Protein AF-0000000070581339 (afdb_homodimer)

Foldseek 3Di:
DDPPPPPPPCPPVVVVVLLVQVLVLCVVLVVVLVVLLVVLVVVVVVVVVDDDDDDPDPAPPLQPPLCPQACVNPPQVCCLPPNQPVNCVQQVHGSVSLVVVCVVCQVVLADDDDPDDDDHSSLLSVLLSSCSNVVDDLVVSCSRSSHDSVVSSVSNNSVSVSCCVRSCVVNVD/DDPPPPPPPCPPVVVVVLLVQVLVLCVVLVVVLVVLLVVLVVVVVVVVVDDDDDDPDPAPPLLPPLCPQACVNPPQVCCLPPNQPVNCVQQVHGSVSLVVVCVVCQVVQADDDDPDDDDHSSLLSVLLSSCSNVVDDLVVSCSRSSHDSVVSSVSNNSVSVSCCVRSCVVNVD

Structure (mmCIF, N/CA/C/O backbone):
data_AF-0000000070581339-model_v1
#
loop_
_entity.id
_entity.type
_entity.pdbx_description
1 polymer 'Transposase Helix-turn-helix domain-containing protein'
#
loop_
_atom_site.group_PDB
_atom_site.id
_atom_site.type_symbol
_atom_site.label_atom_id
_atom_site.label_alt_id
_atom_site.label_comp_id
_atom_site.label_asym_id
_atom_site.label_entity_id
_atom_site.label_seq_id
_atom_site.pdbx_PDB_ins_code
_atom_site.Cartn_x
_atom_site.Cartn_y
_atom_site.Cartn_z
_atom_site.occupancy
_atom_site.B_iso_or_equiv
_atom_site.auth_seq_id
_atom_site.auth_comp_id
_atom_site.auth_asym_id
_atom_site.auth_atom_id
_atom_site.pdbx_PDB_model_num
ATOM 1 N N . MET A 1 1 ? -28.234 -54.312 4.809 1 26.03 1 MET A N 1
ATOM 2 C CA . MET A 1 1 ? -26.984 -53.562 4.742 1 26.03 1 MET A CA 1
ATOM 3 C C . MET A 1 1 ? -26.984 -52.625 3.539 1 26.03 1 MET A C 1
ATOM 5 O O . MET A 1 1 ? -26.656 -53.031 2.428 1 26.03 1 MET A O 1
ATOM 9 N N . ASP A 1 2 ? -27.922 -51.656 3.33 1 27.53 2 ASP A N 1
ATOM 10 C CA . ASP A 1 2 ? -28.328 -50.875 2.174 1 27.53 2 ASP A CA 1
ATOM 11 C C . ASP A 1 2 ? -27.312 -49.781 1.869 1 27.53 2 ASP A C 1
ATOM 13 O O . ASP A 1 2 ? -26.938 -49 2.752 1 27.53 2 ASP A O 1
ATOM 17 N N . ALA A 1 3 ? -26.344 -49.906 0.852 1 24.16 3 ALA A N 1
ATOM 18 C CA . ALA A 1 3 ? -25.328 -49.031 0.282 1 24.16 3 ALA A CA 1
ATOM 19 C C . ALA A 1 3 ? -25.922 -47.719 -0.176 1 24.16 3 ALA A C 1
ATOM 21 O O . ALA A 1 3 ? -26.656 -47.656 -1.16 1 24.16 3 ALA A O 1
ATOM 22 N N . ARG A 1 4 ? -26.359 -46.844 0.7 1 32.69 4 ARG A N 1
ATOM 23 C CA . ARG A 1 4 ? -26.719 -45.5 0.271 1 32.69 4 ARG A CA 1
ATOM 24 C C . ARG A 1 4 ? -25.688 -44.938 -0.692 1 32.69 4 ARG A C 1
ATOM 26 O O . ARG A 1 4 ? -24.5 -44.906 -0.387 1 32.69 4 ARG A O 1
ATOM 33 N N . ALA A 1 5 ? -25.922 -44.844 -2.102 1 30.22 5 ALA A N 1
ATOM 34 C CA . ALA A 1 5 ? -25.203 -44.25 -3.234 1 30.22 5 ALA A CA 1
ATOM 35 C C . ALA A 1 5 ? -24.719 -42.844 -2.902 1 30.22 5 ALA A C 1
ATOM 37 O O . ALA A 1 5 ? -25.5 -42 -2.496 1 30.22 5 ALA A O 1
ATOM 38 N N . ILE A 1 6 ? -23.484 -42.656 -2.51 1 35.31 6 ILE A N 1
ATOM 39 C CA . ILE A 1 6 ? -22.734 -41.438 -2.379 1 35.31 6 ILE A CA 1
ATOM 40 C C . ILE A 1 6 ? -22.828 -40.625 -3.676 1 35.31 6 ILE A C 1
ATOM 42 O O . ILE A 1 6 ? -22.422 -41.094 -4.738 1 35.31 6 ILE A O 1
ATOM 46 N N . GLY A 1 7 ? -23.906 -39.938 -3.916 1 33.5 7 GLY A N 1
ATOM 47 C CA . GLY A 1 7 ? -24.109 -39.031 -5.031 1 33.5 7 GLY A CA 1
ATOM 48 C C . GLY A 1 7 ? -22.875 -38.219 -5.379 1 33.5 7 GLY A C 1
ATOM 49 O O . GLY A 1 7 ? -22.203 -37.688 -4.492 1 33.5 7 GLY A O 1
ATOM 50 N N . GLY A 1 8 ? -22.109 -38.531 -6.469 1 35.38 8 GLY A N 1
ATOM 51 C CA . GLY A 1 8 ? -21.078 -37.812 -7.207 1 35.38 8 GLY A CA 1
ATOM 52 C C . GLY A 1 8 ? -21.391 -36.344 -7.441 1 35.38 8 GLY A C 1
ATOM 53 O O . GLY A 1 8 ? -22.234 -36.031 -8.273 1 35.38 8 GLY A O 1
ATOM 54 N N . ALA A 1 9 ? -21.438 -35.531 -6.469 1 37.31 9 ALA A N 1
ATOM 55 C CA . ALA A 1 9 ? -21.625 -34.094 -6.609 1 37.31 9 ALA A CA 1
ATOM 56 C C . ALA A 1 9 ? -20.797 -33.531 -7.77 1 37.31 9 ALA A C 1
ATOM 58 O O . ALA A 1 9 ? -19.656 -33.938 -7.977 1 37.31 9 ALA A O 1
ATOM 59 N N . ASP A 1 10 ? -21.375 -32.844 -8.828 1 39.62 10 ASP A N 1
ATOM 60 C CA . ASP A 1 10 ? -21.016 -32.125 -10.055 1 39.62 10 ASP A CA 1
ATOM 61 C C . ASP A 1 10 ? -19.875 -31.156 -9.797 1 39.62 10 ASP A C 1
ATOM 63 O O . ASP A 1 10 ? -20.109 -29.984 -9.508 1 39.62 10 ASP A O 1
ATOM 67 N N . GLY A 1 11 ? -18.719 -31.422 -9.359 1 44.38 11 GLY A N 1
ATOM 68 C CA . GLY A 1 11 ? -17.438 -30.766 -9.266 1 44.38 11 GLY A CA 1
ATOM 69 C C . GLY A 1 11 ? -17.016 -30.078 -10.555 1 44.38 11 GLY A C 1
ATOM 70 O O . GLY A 1 11 ? -16.016 -29.359 -10.586 1 44.38 11 GLY A O 1
ATOM 71 N N . GLY A 1 12 ? -17.469 -30.422 -11.688 1 45.53 12 GLY A N 1
ATOM 72 C CA . GLY A 1 12 ? -17.094 -29.875 -12.984 1 45.53 12 GLY A CA 1
ATOM 73 C C . GLY A 1 12 ? -17.578 -28.453 -13.203 1 45.53 12 GLY A C 1
ATOM 74 O O . GLY A 1 12 ? -16.875 -27.641 -13.805 1 45.53 12 GLY A O 1
ATOM 75 N N . ALA A 1 13 ? -18.812 -28.172 -12.977 1 49.47 13 ALA A N 1
ATOM 76 C CA . ALA A 1 13 ? -19.406 -26.859 -13.219 1 49.47 13 ALA A CA 1
ATOM 77 C C . ALA A 1 13 ? -18.734 -25.781 -12.375 1 49.47 13 ALA A C 1
ATOM 79 O O . ALA A 1 13 ? -18.531 -24.656 -12.836 1 49.47 13 ALA A O 1
ATOM 80 N N . ASP A 1 14 ? -18.297 -26.094 -11.227 1 49.97 14 ASP A N 1
ATOM 81 C CA . ASP A 1 14 ? -17.672 -25.125 -10.328 1 49.97 14 ASP A CA 1
ATOM 82 C C . ASP A 1 14 ? -16.281 -24.734 -10.82 1 49.97 14 ASP A C 1
ATOM 84 O O . ASP A 1 14 ? -15.883 -23.562 -10.703 1 49.97 14 ASP A O 1
ATOM 88 N N . VAL A 1 15 ? -15.633 -25.75 -11.477 1 52 15 VAL A N 1
ATOM 89 C CA . VAL A 1 15 ? -14.32 -25.484 -12.031 1 52 15 VAL A CA 1
ATOM 90 C C . VAL A 1 15 ? -14.453 -24.578 -13.266 1 52 15 VAL A C 1
ATOM 92 O O . VAL A 1 15 ? -13.703 -23.625 -13.43 1 52 15 VAL A O 1
ATOM 95 N N . GLU A 1 16 ? -15.391 -24.906 -14.109 1 54.72 16 GLU A N 1
ATOM 96 C CA . GLU A 1 16 ? -15.617 -24.094 -15.305 1 54.72 16 GLU A CA 1
ATOM 97 C C . GLU A 1 16 ? -15.969 -22.656 -14.938 1 54.72 16 GLU A C 1
ATOM 99 O O . GLU A 1 16 ? -15.477 -21.703 -15.562 1 54.72 16 GLU A O 1
ATOM 104 N N . SER A 1 17 ? -16.75 -22.469 -14 1 57.5 17 SER A N 1
ATOM 105 C CA . SER A 1 17 ? -17.141 -21.141 -13.555 1 57.5 17 SER A CA 1
ATOM 106 C C . SER A 1 17 ? -15.953 -20.406 -12.93 1 57.5 17 SER A C 1
ATOM 108 O O . SER A 1 17 ? -15.789 -19.203 -13.133 1 57.5 17 SER A O 1
ATOM 110 N N . SER A 1 18 ? -15.18 -21.297 -12.336 1 57.53 18 SER A N 1
ATOM 111 C CA . SER A 1 18 ? -13.992 -20.734 -11.695 1 57.53 18 SER A CA 1
ATOM 112 C C . SER A 1 18 ? -12.969 -20.281 -12.734 1 57.53 18 SER A C 1
ATOM 114 O O . SER A 1 18 ? -12.375 -19.219 -12.602 1 57.53 18 SER A O 1
ATOM 116 N N . GLU A 1 19 ? -12.875 -21.188 -13.758 1 58.84 19 GLU A N 1
ATOM 117 C CA . GLU A 1 19 ? -11.953 -20.875 -14.844 1 58.84 19 GLU A CA 1
ATOM 118 C C . GLU A 1 19 ? -12.375 -19.594 -15.562 1 58.84 19 GLU A C 1
ATOM 120 O O . GLU A 1 19 ? -11.531 -18.766 -15.914 1 58.84 19 GLU A O 1
ATOM 125 N N . MET A 1 20 ? -13.68 -19.438 -15.625 1 60.16 20 MET A N 1
ATOM 126 C CA . MET A 1 20 ? -14.203 -18.266 -16.328 1 60.16 20 MET A CA 1
ATOM 127 C C . MET A 1 20 ? -13.906 -17 -15.555 1 60.16 20 MET A C 1
ATOM 129 O O . MET A 1 20 ? -13.547 -15.977 -16.156 1 60.16 20 MET A O 1
ATOM 133 N N . ASP A 1 21 ? -13.898 -17.094 -14.359 1 70.56 21 ASP A N 1
ATOM 134 C CA . ASP A 1 21 ? -13.711 -15.891 -13.562 1 70.56 21 ASP A CA 1
ATOM 135 C C . ASP A 1 21 ? -12.25 -15.438 -13.586 1 70.56 21 ASP A C 1
ATOM 137 O O . ASP A 1 21 ? -11.969 -14.242 -13.711 1 70.56 21 ASP A O 1
ATOM 141 N N . VAL A 1 22 ? -11.406 -16.484 -13.68 1 76.19 22 VAL A N 1
ATOM 142 C CA . VAL A 1 22 ? -9.984 -16.156 -13.719 1 76.19 22 VAL A CA 1
ATOM 143 C C . VAL A 1 22 ? -9.625 -15.56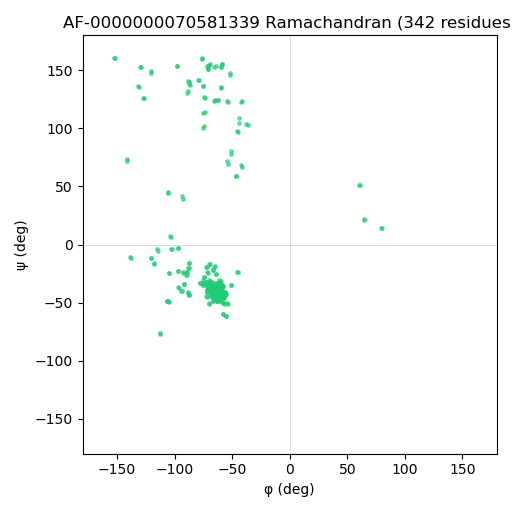2 -15.07 1 76.19 22 VAL A C 1
ATOM 145 O O . VAL A 1 22 ? -8.828 -14.617 -15.148 1 76.19 22 VAL A O 1
ATOM 148 N N . CYS A 1 23 ? -10.25 -16.016 -16 1 79.25 23 CYS A N 1
ATOM 149 C CA . CYS A 1 23 ? -9.969 -15.523 -17.359 1 79.25 23 CYS A CA 1
ATOM 150 C C . CYS A 1 23 ? -10.453 -14.094 -17.531 1 79.25 23 CYS A C 1
ATOM 152 O O . CYS A 1 23 ? -9.812 -13.297 -18.219 1 79.25 23 CYS A O 1
ATOM 154 N N . GLU A 1 24 ? -11.547 -13.773 -16.891 1 77.12 24 GLU A N 1
ATOM 155 C CA . GLU A 1 24 ? -12.039 -12.406 -16.969 1 77.12 24 GLU A CA 1
ATOM 156 C C . GLU A 1 24 ? -11.07 -11.43 -16.312 1 77.12 24 GLU A C 1
ATOM 158 O O . GLU A 1 24 ? -10.773 -10.367 -16.859 1 77.12 24 GLU A O 1
ATOM 163 N N . THR A 1 25 ? -10.617 -11.836 -15.234 1 75.31 25 THR A N 1
ATOM 164 C CA . THR A 1 25 ? -9.648 -11 -14.531 1 75.31 25 THR A CA 1
ATOM 165 C C . THR A 1 25 ? -8.352 -10.883 -15.32 1 75.31 25 THR A C 1
ATOM 167 O O . THR A 1 25 ? -7.777 -9.797 -15.438 1 75.31 25 THR A O 1
ATOM 170 N N . PHE A 1 26 ? -8.039 -12.008 -15.875 1 77.06 26 PHE A N 1
ATOM 171 C CA . PHE A 1 26 ? -6.809 -12.062 -16.656 1 77.06 26 PHE A CA 1
ATOM 172 C C . PHE A 1 26 ? -6.918 -11.18 -17.891 1 77.06 26 PHE A C 1
ATOM 174 O O . PHE A 1 26 ? -5.996 -10.422 -18.219 1 77.06 26 PHE A O 1
ATOM 181 N N . GLU A 1 27 ? -7.965 -11.234 -18.516 1 76.12 27 GLU A N 1
ATOM 182 C CA . GLU A 1 27 ? -8.164 -10.461 -19.734 1 76.12 27 GLU A CA 1
ATOM 183 C C . GLU A 1 27 ? -8.195 -8.961 -19.438 1 76.12 27 GLU A C 1
ATOM 185 O O . GLU A 1 27 ? -7.703 -8.156 -20.234 1 76.12 27 GLU A O 1
ATOM 190 N N . SER A 1 28 ? -8.711 -8.617 -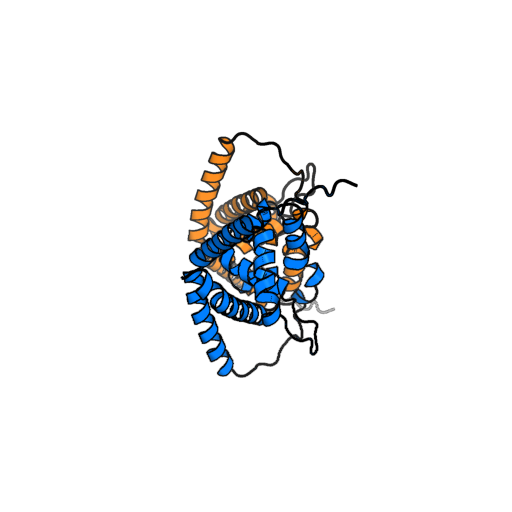18.328 1 77.69 28 SER A N 1
ATOM 191 C CA . SER A 1 28 ? -8.773 -7.207 -17.969 1 77.69 28 SER A CA 1
ATOM 192 C C . SER A 1 28 ? -7.391 -6.668 -17.609 1 77.69 28 SER A C 1
ATOM 194 O O . SER A 1 28 ? -7.125 -5.473 -17.766 1 77.69 28 SER A O 1
ATOM 196 N N . SER A 1 29 ? -6.531 -7.57 -17.297 1 78.62 29 SER A N 1
ATOM 197 C CA . SER A 1 29 ? -5.195 -7.168 -16.875 1 78.62 29 SER A CA 1
ATOM 198 C C . SER A 1 29 ? -4.172 -7.367 -17.984 1 78.62 29 SER A C 1
ATOM 200 O O . SER A 1 29 ? -2.98 -7.125 -17.797 1 78.62 29 SER A O 1
ATOM 202 N N . TYR A 1 30 ? -4.707 -7.73 -19.141 1 76.5 30 TYR A N 1
ATOM 203 C CA . TYR A 1 30 ? -3.84 -8.148 -20.234 1 76.5 30 TYR A CA 1
ATOM 204 C C . TYR A 1 30 ? -2.93 -7.004 -20.688 1 76.5 30 TYR A C 1
ATOM 206 O O . TYR A 1 30 ? -1.733 -7.203 -20.906 1 76.5 30 TYR A O 1
ATOM 214 N N . THR A 1 31 ? -3.508 -5.891 -20.828 1 76.81 31 THR A N 1
ATOM 215 C CA . THR A 1 31 ? -2.727 -4.738 -21.266 1 76.81 31 THR A CA 1
ATOM 216 C C . THR A 1 31 ? -1.629 -4.418 -20.266 1 76.81 31 THR A C 1
ATOM 218 O O . THR A 1 31 ? -0.492 -4.133 -20.641 1 76.81 31 THR A O 1
ATOM 221 N N . HIS A 1 32 ? -1.974 -4.461 -19.094 1 80.31 32 HIS A N 1
ATOM 222 C CA . HIS A 1 32 ? -1 -4.207 -18.047 1 80.31 32 HIS A CA 1
ATOM 223 C C . HIS A 1 32 ? 0.108 -5.258 -18.047 1 80.31 32 HIS A C 1
ATOM 225 O O . HIS A 1 32 ? 1.281 -4.926 -17.859 1 80.31 32 HIS A O 1
ATOM 231 N N . LEU A 1 33 ? -0.263 -6.453 -18.375 1 80.25 33 LEU A N 1
ATOM 232 C CA . LEU A 1 33 ? 0.701 -7.547 -18.406 1 80.25 33 LEU A CA 1
ATOM 233 C C . LEU A 1 33 ? 1.702 -7.355 -19.547 1 80.25 33 LEU A C 1
ATOM 235 O O . LEU A 1 33 ? 2.896 -7.613 -19.375 1 80.25 33 LEU A O 1
ATOM 239 N N . LEU A 1 34 ? 1.207 -6.855 -20.625 1 79.44 34 LEU A N 1
ATOM 240 C CA . LEU A 1 34 ? 2.086 -6.637 -21.766 1 79.44 34 LEU A CA 1
ATOM 241 C C . LEU A 1 34 ? 3.072 -5.512 -21.484 1 79.44 34 LEU A C 1
ATOM 243 O O . LEU A 1 34 ? 4.258 -5.625 -21.812 1 79.44 34 LEU A O 1
ATOM 247 N N . LEU A 1 35 ? 2.549 -4.48 -20.922 1 82.75 35 LEU A N 1
ATOM 248 C CA . LEU A 1 35 ? 3.404 -3.352 -20.578 1 82.75 35 LEU A CA 1
ATOM 249 C C . LEU A 1 35 ? 4.449 -3.758 -19.547 1 82.75 35 LEU A C 1
ATOM 251 O O . LEU A 1 35 ? 5.602 -3.332 -19.625 1 82.75 35 LEU A O 1
ATOM 255 N N . LEU A 1 36 ? 4.023 -4.574 -18.734 1 84.62 36 LEU A N 1
ATOM 256 C CA . LEU A 1 36 ? 4.922 -5.035 -17.688 1 84.62 36 LEU A CA 1
ATOM 257 C C . LEU A 1 36 ? 6.012 -5.934 -18.266 1 84.62 36 LEU A C 1
ATOM 259 O O . LEU A 1 36 ? 7.168 -5.867 -17.828 1 84.62 36 LEU A O 1
ATOM 263 N N . GLU A 1 37 ? 5.629 -6.691 -19.156 1 81.19 37 GLU A N 1
ATOM 264 C CA . GLU A 1 37 ? 6.613 -7.559 -19.797 1 81.19 37 GLU A CA 1
ATOM 265 C C . GLU A 1 37 ? 7.719 -6.746 -20.453 1 81.19 37 GLU A C 1
ATOM 267 O O . GLU A 1 37 ? 8.898 -7.07 -20.328 1 81.19 37 GLU A O 1
ATOM 272 N N . GLU A 1 38 ? 7.254 -5.766 -21.078 1 82.25 38 GLU A N 1
ATOM 273 C CA . GLU A 1 38 ? 8.227 -4.887 -21.734 1 82.25 38 GLU A CA 1
ATOM 274 C C . GLU A 1 38 ? 9.109 -4.199 -20.703 1 82.25 38 GLU A C 1
ATOM 276 O O . GLU A 1 38 ? 10.328 -4.102 -20.891 1 82.25 38 GLU A O 1
ATOM 281 N N . TYR A 1 39 ? 8.453 -3.791 -19.766 1 85.06 39 TYR A N 1
ATOM 282 C CA . TYR A 1 39 ? 9.18 -3.146 -18.672 1 85.06 39 TYR A CA 1
ATOM 283 C C . TYR A 1 39 ? 10.195 -4.098 -18.062 1 85.06 39 TYR A C 1
ATOM 285 O O . TYR A 1 39 ? 11.344 -3.719 -17.812 1 85.06 39 TYR A O 1
ATOM 293 N N . CYS A 1 40 ? 9.859 -5.293 -17.812 1 87.38 40 CYS A N 1
ATOM 294 C CA . CYS A 1 40 ? 10.734 -6.293 -17.203 1 87.38 40 CYS A CA 1
ATOM 295 C C . CYS A 1 40 ? 11.938 -6.578 -18.109 1 87.38 40 CYS A C 1
ATOM 297 O O . CYS A 1 40 ? 13.055 -6.734 -17.609 1 87.38 40 CYS A O 1
ATOM 299 N N . LEU A 1 41 ? 11.68 -6.621 -19.359 1 85.44 41 LEU A N 1
ATOM 300 C CA . LEU A 1 41 ? 12.75 -6.867 -20.312 1 85.44 41 LEU A CA 1
ATOM 301 C C . LEU A 1 41 ? 13.75 -5.715 -20.328 1 85.44 41 LEU A C 1
ATOM 303 O O . LEU A 1 41 ? 14.961 -5.938 -20.359 1 85.44 41 LEU A O 1
ATOM 307 N N . LEU A 1 42 ? 13.219 -4.57 -20.281 1 86.25 42 LEU A N 1
ATOM 308 C CA . LEU A 1 42 ? 14.062 -3.383 -20.281 1 86.25 42 LEU A CA 1
ATOM 309 C C . LEU A 1 42 ? 14.891 -3.301 -19.016 1 86.25 42 LEU A C 1
ATOM 311 O O . LEU A 1 42 ? 16.062 -2.928 -19.047 1 86.25 42 LEU A O 1
ATOM 315 N N . ARG A 1 43 ? 14.312 -3.609 -17.969 1 83.69 43 ARG A N 1
ATOM 316 C CA . ARG A 1 43 ? 15.008 -3.582 -16.688 1 83.69 43 ARG A CA 1
ATOM 317 C C . ARG A 1 43 ? 16.125 -4.617 -16.641 1 83.69 43 ARG A C 1
ATOM 319 O O . ARG A 1 43 ? 17.203 -4.344 -16.141 1 83.69 43 ARG A O 1
ATOM 326 N N . LYS A 1 44 ? 15.852 -5.754 -17.094 1 81.38 44 LYS A N 1
ATOM 327 C CA . LYS A 1 44 ? 16.875 -6.797 -17.172 1 81.38 44 LYS A CA 1
ATOM 328 C C . LYS A 1 44 ? 18.047 -6.352 -18.016 1 81.38 44 LYS A C 1
ATOM 330 O O . LYS A 1 44 ? 19.203 -6.539 -17.641 1 81.38 44 LYS A O 1
ATOM 335 N N . LYS A 1 45 ? 17.75 -5.82 -19.078 1 84.69 45 LYS A N 1
ATOM 336 C CA . LYS A 1 45 ? 18.797 -5.309 -19.969 1 84.69 45 LYS A CA 1
ATOM 337 C C . LYS A 1 45 ? 19.609 -4.227 -19.281 1 84.69 45 LYS A C 1
ATOM 339 O O . LYS A 1 45 ? 20.844 -4.234 -19.344 1 84.69 45 LYS A O 1
ATOM 344 N N . LYS A 1 46 ? 18.922 -3.363 -18.609 1 83.81 46 LYS A N 1
ATOM 345 C CA . LYS A 1 46 ? 19.594 -2.283 -17.906 1 83.81 46 LYS A CA 1
ATOM 346 C C . LYS A 1 46 ? 20.469 -2.826 -16.766 1 83.81 46 LYS A C 1
ATOM 348 O O . LYS A 1 46 ? 21.594 -2.359 -16.562 1 83.81 46 LYS A O 1
ATOM 353 N N . ALA A 1 47 ? 19.969 -3.74 -16.109 1 80.81 47 ALA A N 1
ATOM 354 C CA . ALA A 1 47 ? 20.703 -4.352 -15.008 1 80.81 47 ALA A CA 1
ATOM 355 C C . ALA A 1 47 ? 21.984 -5.02 -15.508 1 80.81 47 ALA A C 1
ATOM 357 O O . ALA A 1 47 ? 23 -5.023 -14.812 1 80.81 47 ALA A O 1
ATOM 358 N N . LEU A 1 48 ? 21.953 -5.535 -16.656 1 80.06 48 LEU A N 1
ATOM 359 C CA . LEU A 1 48 ? 23.109 -6.203 -17.25 1 80.06 48 LEU A CA 1
ATOM 360 C C . LEU A 1 48 ? 24.172 -5.188 -17.641 1 80.06 48 LEU A C 1
ATOM 362 O O . LEU A 1 48 ? 25.375 -5.508 -17.641 1 80.06 48 LEU A O 1
ATOM 366 N N . LEU A 1 49 ? 23.75 -4.012 -17.844 1 84.94 49 LEU A N 1
ATOM 367 C CA . LEU A 1 49 ? 24.656 -2.973 -18.312 1 84.94 49 LEU A CA 1
ATOM 368 C C . LEU A 1 49 ? 25.25 -2.201 -17.125 1 84.94 49 LEU A C 1
ATOM 370 O O . LEU A 1 49 ? 26.312 -1.606 -17.25 1 84.94 49 LEU A O 1
ATOM 374 N N . GLU A 1 50 ? 24.547 -2.234 -16.094 1 80.94 50 GLU A N 1
ATOM 375 C CA . GLU A 1 50 ? 24.969 -1.47 -14.922 1 80.94 50 GLU A CA 1
ATOM 376 C C . GLU A 1 50 ? 25.938 -2.281 -14.055 1 80.94 50 GLU A C 1
ATOM 378 O O . GLU A 1 50 ? 25.766 -3.494 -13.906 1 80.94 50 GLU A O 1
ATOM 383 N N . LEU A 1 51 ? 27.031 -1.602 -13.562 1 78 51 LEU A N 1
ATOM 384 C CA . LEU A 1 51 ? 27.969 -2.23 -12.633 1 78 51 LEU A CA 1
ATOM 385 C C . LEU A 1 51 ? 27.359 -2.316 -11.234 1 78 51 LEU A C 1
ATOM 387 O O . LEU A 1 51 ? 26.688 -1.384 -10.789 1 78 51 LEU A O 1
ATOM 391 N N . PRO A 1 52 ? 27.594 -3.498 -10.688 1 71.5 52 PRO A N 1
ATOM 392 C CA . PRO A 1 52 ? 27.016 -3.643 -9.344 1 71.5 52 PRO A CA 1
ATOM 393 C C . PRO A 1 52 ? 27.656 -2.709 -8.32 1 71.5 52 PRO A C 1
ATOM 395 O O . PRO A 1 52 ? 28.859 -2.502 -8.344 1 71.5 52 PRO A O 1
ATOM 398 N N . MET A 1 53 ? 26.906 -1.889 -7.656 1 75.19 53 MET A N 1
ATOM 399 C CA . MET A 1 53 ? 27.375 -1.069 -6.547 1 75.19 53 MET A CA 1
ATOM 400 C C . MET A 1 53 ? 27.266 -1.822 -5.227 1 75.19 53 MET A C 1
ATOM 402 O O . MET A 1 53 ? 26.359 -2.643 -5.051 1 75.19 53 MET A O 1
ATOM 406 N N . PRO A 1 54 ? 28.297 -1.645 -4.371 1 79.06 54 PRO A N 1
ATOM 407 C CA . PRO A 1 54 ? 28.188 -2.301 -3.066 1 79.06 54 PRO A CA 1
ATOM 408 C C . PRO A 1 54 ? 26.875 -1.99 -2.359 1 79.06 54 PRO A C 1
ATOM 410 O O . PRO A 1 54 ? 26.359 -0.871 -2.457 1 79.06 54 PRO A O 1
ATOM 413 N N . ARG A 1 55 ? 26.5 -2.996 -1.656 1 75.56 55 ARG A N 1
ATOM 414 C CA . ARG A 1 55 ? 25.219 -2.834 -0.966 1 75.56 55 ARG A CA 1
ATOM 415 C C . ARG A 1 55 ? 25.422 -2.221 0.416 1 75.56 55 ARG A C 1
ATOM 417 O O . ARG A 1 55 ? 26.359 -2.578 1.13 1 75.56 55 ARG A O 1
ATOM 424 N N . ARG A 1 56 ? 24.656 -1.201 0.689 1 75.25 56 ARG A N 1
ATOM 425 C CA . ARG A 1 56 ? 24.688 -0.531 1.985 1 75.25 56 ARG A CA 1
ATOM 426 C C . ARG A 1 56 ? 24.188 -1.449 3.092 1 75.25 56 ARG A C 1
ATOM 428 O O . ARG A 1 56 ? 24.703 -1.428 4.211 1 75.25 56 ARG A O 1
ATOM 435 N N . TRP A 1 57 ? 23.203 -2.291 2.766 1 77.5 57 TRP A N 1
ATOM 436 C CA . TRP A 1 57 ? 22.562 -3.197 3.717 1 77.5 57 TRP A CA 1
ATOM 437 C C . TRP A 1 57 ? 22.484 -4.609 3.148 1 77.5 57 TRP A C 1
ATOM 439 O O . TRP A 1 57 ? 22.359 -4.793 1.935 1 77.5 57 TRP A O 1
ATOM 449 N N . TRP A 1 58 ? 22.812 -5.508 4.016 1 74.06 58 TRP A N 1
ATOM 450 C CA . TRP A 1 58 ? 22.406 -6.852 3.615 1 74.06 58 TRP A CA 1
ATOM 451 C C . TRP A 1 58 ? 20.906 -6.93 3.395 1 74.06 58 TRP A C 1
ATOM 453 O O . TRP A 1 58 ? 20.453 -7.195 2.281 1 74.06 58 TRP A O 1
ATOM 463 N N . VAL A 1 59 ? 20.156 -6.637 4.434 1 77.62 59 VAL A N 1
ATOM 464 C CA . VAL A 1 59 ? 18.703 -6.441 4.367 1 77.62 59 VAL A CA 1
ATOM 465 C C . VAL A 1 59 ? 18.344 -5.102 4.996 1 77.62 59 VAL A C 1
ATOM 467 O O . VAL A 1 59 ? 18.766 -4.797 6.117 1 77.62 59 VAL A O 1
ATOM 470 N N . ARG A 1 60 ? 17.656 -4.297 4.301 1 84.31 60 ARG A N 1
ATOM 471 C CA . ARG A 1 60 ? 17.219 -3.016 4.855 1 84.31 60 ARG A CA 1
ATOM 472 C C . ARG A 1 60 ? 16.359 -3.219 6.094 1 84.31 60 ARG A C 1
ATOM 474 O O . ARG A 1 60 ? 15.508 -4.113 6.129 1 84.31 60 ARG A O 1
ATOM 481 N N . PRO A 1 61 ? 16.672 -2.43 7.102 1 81.19 61 PRO A N 1
ATOM 482 C CA . PRO A 1 61 ? 15.969 -2.609 8.375 1 81.19 61 PRO A CA 1
ATOM 483 C C . PRO A 1 61 ? 14.445 -2.633 8.203 1 81.19 61 PRO A C 1
ATOM 485 O O . PRO A 1 61 ? 13.758 -3.365 8.922 1 81.19 61 PRO A O 1
ATOM 488 N N . VAL A 1 62 ? 13.938 -1.892 7.316 1 80.69 62 VAL A N 1
ATOM 489 C CA . VAL A 1 62 ? 12.492 -1.785 7.109 1 80.69 62 VAL A CA 1
ATOM 490 C C . VAL A 1 62 ? 11.938 -3.127 6.637 1 80.69 62 VAL A C 1
ATOM 4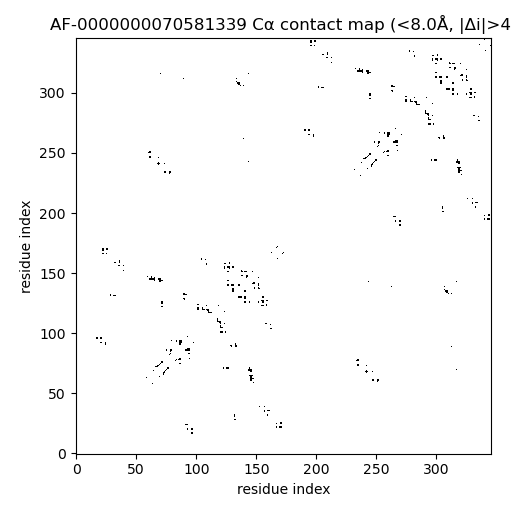92 O O . VAL A 1 62 ? 10.766 -3.434 6.859 1 80.69 62 VAL A O 1
ATOM 495 N N . TRP A 1 63 ? 12.844 -3.957 6.145 1 82 63 TRP A N 1
ATOM 496 C CA . TRP A 1 63 ? 12.383 -5.215 5.562 1 82 63 TRP A CA 1
ATOM 497 C C . TRP A 1 63 ? 12.625 -6.375 6.52 1 82 63 TRP A C 1
ATOM 499 O O . TRP A 1 63 ? 12.211 -7.508 6.25 1 82 63 TRP A O 1
ATOM 509 N N . GLU A 1 64 ? 13.219 -6.117 7.59 1 82.62 64 GLU A N 1
ATOM 510 C CA . GLU A 1 64 ? 13.68 -7.184 8.469 1 82.62 64 GLU A CA 1
ATOM 511 C C . GLU A 1 64 ? 12.508 -7.895 9.141 1 82.62 64 GLU A C 1
ATOM 513 O O . GLU A 1 64 ? 12.547 -9.109 9.359 1 82.62 64 GLU A O 1
ATOM 518 N N . ASN A 1 65 ? 11.469 -7.215 9.375 1 86.88 65 ASN A N 1
ATOM 519 C CA . ASN A 1 65 ? 10.336 -7.793 10.086 1 86.88 65 ASN A CA 1
ATOM 520 C C . ASN A 1 65 ? 9.172 -8.094 9.133 1 86.88 65 ASN A C 1
ATOM 522 O O . ASN A 1 65 ? 8.008 -7.906 9.492 1 86.88 65 ASN A O 1
ATOM 526 N N . ARG A 1 66 ? 9.516 -8.648 8.062 1 88.5 66 ARG A N 1
ATOM 527 C CA . ARG A 1 66 ? 8.531 -8.898 7.016 1 88.5 66 ARG A CA 1
ATOM 528 C C . ARG A 1 66 ? 7.426 -9.82 7.516 1 88.5 66 ARG A C 1
ATOM 530 O O . ARG A 1 66 ? 6.242 -9.578 7.266 1 88.5 66 ARG A O 1
ATOM 537 N N . LYS A 1 67 ? 7.715 -10.859 8.219 1 88.75 67 LYS A N 1
ATOM 538 C CA . LYS A 1 67 ? 6.754 -11.883 8.625 1 88.75 67 LYS A CA 1
ATOM 539 C C . LYS A 1 67 ? 5.777 -11.336 9.664 1 88.75 67 LYS A C 1
ATOM 541 O O . LYS A 1 67 ? 4.691 -11.883 9.859 1 88.75 67 LYS A O 1
ATOM 546 N N . GLN A 1 68 ? 6.121 -10.25 10.258 1 89.56 68 GLN A N 1
ATOM 547 C CA . GLN A 1 68 ? 5.27 -9.68 11.289 1 89.56 68 GLN A CA 1
ATOM 548 C C . GLN A 1 68 ? 4.52 -8.453 10.773 1 89.56 68 GLN A C 1
ATOM 550 O O . GLN A 1 68 ? 3.438 -8.125 11.266 1 89.56 68 GLN A O 1
ATOM 555 N N . GLU A 1 69 ? 5.117 -7.898 9.797 1 90.94 69 GLU A N 1
ATOM 556 C CA . GLU A 1 69 ? 4.598 -6.574 9.477 1 90.94 69 GLU A CA 1
ATOM 557 C C . GLU A 1 69 ? 4.031 -6.539 8.055 1 90.94 69 GLU A C 1
ATOM 559 O O . GLU A 1 69 ? 3.289 -5.617 7.703 1 90.94 69 GLU A O 1
ATOM 564 N N . SER A 1 70 ? 4.332 -7.484 7.234 1 93.19 70 SER A N 1
ATOM 565 C CA . SER A 1 70 ? 3.916 -7.438 5.836 1 93.19 70 SER A CA 1
ATOM 566 C C . SER A 1 70 ? 2.414 -7.656 5.699 1 93.19 70 SER A C 1
ATOM 568 O O . SER A 1 70 ? 1.792 -8.289 6.551 1 93.19 70 SER A O 1
ATOM 570 N N . GLU A 1 71 ? 1.893 -7.086 4.68 1 93.94 71 GLU A N 1
ATOM 571 C CA . GLU A 1 71 ? 0.48 -7.266 4.359 1 93.94 71 GLU A CA 1
ATOM 572 C C . GLU A 1 71 ? 0.145 -8.742 4.16 1 93.94 71 GLU A C 1
ATOM 574 O O . GLU A 1 71 ? -0.93 -9.195 4.555 1 93.94 71 GLU A O 1
ATOM 579 N N . TYR A 1 72 ? 1.043 -9.477 3.613 1 94.25 72 TYR A N 1
ATOM 580 C CA . TYR A 1 72 ? 0.812 -10.883 3.303 1 94.25 72 TYR A CA 1
ATOM 581 C C . TYR A 1 72 ? 0.562 -11.688 4.574 1 94.25 72 TYR A C 1
ATOM 583 O O . TYR A 1 72 ? -0.372 -12.492 4.633 1 94.25 72 TYR A O 1
ATOM 591 N N . TYR A 1 73 ? 1.311 -11.492 5.551 1 93.56 73 TYR A N 1
ATOM 592 C CA . TYR A 1 73 ? 1.244 -12.32 6.754 1 93.56 73 TYR A CA 1
ATOM 593 C C . TYR A 1 73 ? 0.215 -11.773 7.734 1 93.56 73 TYR A C 1
ATOM 595 O O . TYR A 1 73 ? -0.266 -12.5 8.609 1 93.56 73 TYR A O 1
ATOM 603 N N . THR A 1 74 ? -0.158 -10.555 7.629 1 92.31 74 THR A N 1
ATOM 604 C CA . THR A 1 74 ? -1.017 -9.93 8.633 1 92.31 74 THR A CA 1
ATOM 605 C C . THR A 1 74 ? -2.432 -9.75 8.094 1 92.31 74 THR A C 1
ATOM 607 O O . THR A 1 74 ? -3.402 -10.164 8.727 1 92.31 74 THR A O 1
ATOM 610 N N . ALA A 1 75 ? -2.578 -9.219 6.926 1 91.75 75 ALA A N 1
ATOM 611 C CA . ALA A 1 75 ? -3.893 -8.828 6.422 1 91.75 75 ALA A CA 1
ATOM 612 C C . ALA A 1 75 ? -4.512 -9.938 5.582 1 91.75 75 ALA A C 1
ATOM 614 O O . ALA A 1 75 ? -5.691 -10.266 5.742 1 91.75 75 ALA A O 1
ATOM 615 N N . ILE A 1 76 ? -3.73 -10.586 4.793 1 90.25 76 ILE A N 1
ATOM 616 C CA . ILE A 1 76 ? -4.254 -11.5 3.785 1 90.25 76 ILE A CA 1
ATOM 617 C C . ILE A 1 76 ? -4.93 -12.688 4.469 1 90.25 76 ILE A C 1
ATOM 619 O O . ILE A 1 76 ? -6.047 -13.07 4.105 1 90.25 76 ILE A O 1
ATOM 623 N N . PRO A 1 77 ? -4.309 -13.258 5.449 1 90.25 77 PRO A N 1
ATOM 624 C CA . PRO A 1 77 ? -4.973 -14.391 6.102 1 90.25 77 PRO A CA 1
ATOM 625 C C . PRO A 1 77 ? -6.328 -14.016 6.691 1 90.25 77 PRO A C 1
ATOM 627 O O . PRO A 1 77 ? -7.27 -14.812 6.648 1 90.25 77 PRO A O 1
ATOM 630 N N . LEU A 1 78 ? -6.457 -12.852 7.191 1 87.5 78 LEU A N 1
ATOM 631 C CA . LEU A 1 78 ? -7.711 -12.391 7.777 1 87.5 78 LEU A CA 1
ATOM 632 C C . LEU A 1 78 ? -8.758 -12.141 6.695 1 87.5 78 LEU A C 1
ATOM 634 O O . LEU A 1 78 ? -9.938 -12.445 6.883 1 87.5 78 LEU A O 1
ATOM 638 N N . LEU A 1 79 ? -8.289 -11.672 5.613 1 88.25 79 LEU A N 1
ATOM 639 C CA . LEU A 1 79 ? -9.195 -11.398 4.504 1 88.25 79 LEU A CA 1
ATOM 640 C C . LEU A 1 79 ? -9.711 -12.695 3.889 1 88.25 79 LEU A C 1
ATOM 642 O O . LEU A 1 79 ? -10.891 -12.797 3.541 1 88.25 79 LEU A O 1
ATOM 646 N N . MET A 1 80 ? -8.883 -13.617 3.791 1 87.44 80 MET A N 1
ATOM 647 C CA . MET A 1 80 ? -9.234 -14.891 3.158 1 87.44 80 MET A CA 1
ATOM 648 C C . MET A 1 80 ? -10.148 -15.711 4.059 1 87.44 80 MET A C 1
ATOM 650 O O . MET A 1 80 ? -11.008 -16.453 3.566 1 87.44 80 MET A O 1
ATOM 654 N N . SER A 1 81 ? -10.047 -15.648 5.336 1 83.94 81 SER A N 1
ATOM 655 C CA . SER A 1 81 ? -10.805 -16.469 6.27 1 83.94 81 SER A CA 1
ATOM 656 C C . SER A 1 81 ? -12.117 -15.797 6.652 1 83.94 81 SER A C 1
ATOM 658 O O . SER A 1 81 ? -13.102 -16.469 6.961 1 83.94 81 SER A O 1
ATOM 660 N N . GLY A 1 82 ? -12.18 -14.508 6.59 1 75.56 82 GLY A N 1
ATOM 661 C CA . GLY A 1 82 ? -13.328 -13.945 7.281 1 75.56 82 GLY A CA 1
ATOM 662 C C . GLY A 1 82 ? -13.984 -12.812 6.52 1 75.56 82 GLY A C 1
ATOM 663 O O . GLY A 1 82 ? -15.07 -12.359 6.887 1 75.56 82 GLY A O 1
ATOM 664 N N . ASP A 1 83 ? -13.398 -12.359 5.562 1 80.75 83 ASP A N 1
ATOM 665 C CA . ASP A 1 83 ? -13.922 -11.18 4.891 1 80.75 83 ASP A CA 1
ATOM 666 C C . ASP A 1 83 ? -13.758 -11.281 3.379 1 80.75 83 ASP A C 1
ATOM 668 O O . ASP A 1 83 ? -13.016 -10.508 2.773 1 80.75 83 ASP A O 1
ATOM 672 N N . SER A 1 84 ? -14.562 -12.141 2.824 1 80.81 84 SER A N 1
ATOM 673 C CA . SER A 1 84 ? -14.461 -12.445 1.401 1 80.81 84 SER A CA 1
ATOM 674 C C . SER A 1 84 ? -14.68 -11.203 0.548 1 80.81 84 SER A C 1
ATOM 676 O O . SER A 1 84 ? -14.062 -11.047 -0.507 1 80.81 84 SER A O 1
ATOM 678 N N . GLU A 1 85 ? -15.469 -10.359 1.047 1 82.44 85 GLU A N 1
ATOM 679 C CA . GLU A 1 85 ? -15.742 -9.125 0.318 1 82.44 85 GLU A CA 1
ATOM 680 C C . GLU A 1 85 ? -14.492 -8.258 0.209 1 82.44 85 GLU A C 1
ATOM 682 O O . GLU A 1 85 ? -14.18 -7.738 -0.865 1 82.44 85 GLU A O 1
ATOM 687 N N . TYR A 1 86 ? -13.828 -8.266 1.242 1 85.56 86 TYR A N 1
ATOM 688 C CA . TYR A 1 86 ? -12.648 -7.41 1.24 1 85.56 86 TYR A CA 1
ATOM 689 C C . TYR A 1 86 ? -11.508 -8.055 0.467 1 85.56 86 TYR A C 1
ATOM 691 O O . TYR A 1 86 ? -10.703 -7.367 -0.162 1 85.56 86 TYR A O 1
ATOM 699 N N . PHE A 1 87 ? -11.492 -9.367 0.57 1 89.62 87 PHE A N 1
ATOM 700 C CA . PHE A 1 87 ? -10.477 -10.023 -0.248 1 89.62 87 PHE A CA 1
ATOM 701 C C . PHE A 1 87 ? -10.688 -9.711 -1.725 1 89.62 87 PHE A C 1
ATOM 703 O O . PHE A 1 87 ? -9.742 -9.375 -2.438 1 89.62 87 PHE A O 1
ATOM 710 N N . HIS A 1 88 ? -11.875 -9.766 -2.111 1 89.12 88 HIS A N 1
ATOM 711 C CA . HIS A 1 88 ? -12.203 -9.508 -3.508 1 89.12 88 HIS A CA 1
ATOM 712 C C . HIS A 1 88 ? -11.906 -8.062 -3.881 1 89.12 88 HIS A C 1
ATOM 714 O O . HIS A 1 88 ? -11.484 -7.777 -5.004 1 89.12 88 HIS A O 1
ATOM 720 N N . LYS A 1 89 ? -12.117 -7.246 -3.016 1 88.25 89 LYS A N 1
ATOM 721 C CA . LYS A 1 89 ? -11.883 -5.824 -3.254 1 88.25 89 LYS A CA 1
ATOM 722 C C . LYS A 1 89 ? -10.414 -5.559 -3.582 1 88.25 89 LYS A C 1
ATOM 724 O O . LYS A 1 89 ? -10.109 -4.73 -4.438 1 88.25 89 LYS A O 1
ATOM 729 N N . TYR A 1 90 ? -9.562 -6.266 -2.984 1 91.12 90 TYR A N 1
ATOM 730 C CA . TYR A 1 90 ? -8.141 -5.98 -3.107 1 91.12 90 TYR A CA 1
ATOM 731 C C . TYR A 1 90 ? -7.496 -6.863 -4.172 1 91.12 90 TYR A C 1
ATOM 733 O O . TYR A 1 90 ? -6.512 -6.469 -4.801 1 91.12 90 TYR A O 1
ATOM 741 N N . TYR A 1 91 ? -8.078 -7.98 -4.473 1 91.5 91 TYR A N 1
ATOM 742 C CA . TYR A 1 91 ? -7.418 -8.93 -5.367 1 91.5 91 TYR A CA 1
ATOM 743 C C . TYR A 1 91 ? -8.266 -9.188 -6.609 1 91.5 91 TYR A C 1
ATOM 745 O O . TYR A 1 91 ? -7.82 -9.852 -7.547 1 91.5 91 TYR A O 1
ATOM 753 N N . LYS A 1 92 ? -9.5 -8.734 -6.566 1 88 92 LYS A N 1
ATOM 754 C CA . LYS A 1 92 ? -10.422 -8.797 -7.695 1 88 92 LYS A CA 1
ATOM 755 C C . LYS A 1 92 ? -10.742 -10.25 -8.062 1 88 92 LYS A C 1
ATOM 757 O O . LYS A 1 92 ? -10.93 -10.57 -9.234 1 88 92 LYS A O 1
ATOM 762 N N . MET A 1 93 ? -10.562 -11.078 -7.156 1 88.38 93 MET A N 1
ATOM 763 C CA . MET A 1 93 ? -10.953 -12.477 -7.281 1 88.38 93 MET A CA 1
ATOM 764 C C . MET A 1 93 ? -11.258 -13.086 -5.914 1 88.38 93 MET A C 1
ATOM 766 O O . MET A 1 93 ? -10.922 -12.5 -4.883 1 88.38 93 MET A O 1
ATOM 770 N N . SER A 1 94 ? -11.945 -14.125 -5.926 1 89.5 94 SER A N 1
ATOM 771 C CA . SER A 1 94 ? -12.289 -14.781 -4.668 1 89.5 94 SER A CA 1
ATOM 772 C C . SER A 1 94 ? -11.094 -15.547 -4.109 1 89.5 94 SER A C 1
ATOM 774 O O . SER A 1 94 ? -10.156 -15.875 -4.84 1 89.5 94 SER A O 1
ATOM 776 N N . ALA A 1 95 ? -11.195 -15.82 -2.807 1 91.56 95 ALA A N 1
ATOM 777 C CA . ALA A 1 95 ? -10.148 -16.609 -2.15 1 91.56 95 ALA A CA 1
ATOM 778 C C . ALA A 1 95 ? -10.008 -17.984 -2.793 1 91.56 95 ALA A C 1
ATOM 780 O O . ALA A 1 95 ? -8.891 -18.484 -2.941 1 91.56 95 ALA A O 1
ATOM 781 N N . SER A 1 96 ? -11.102 -18.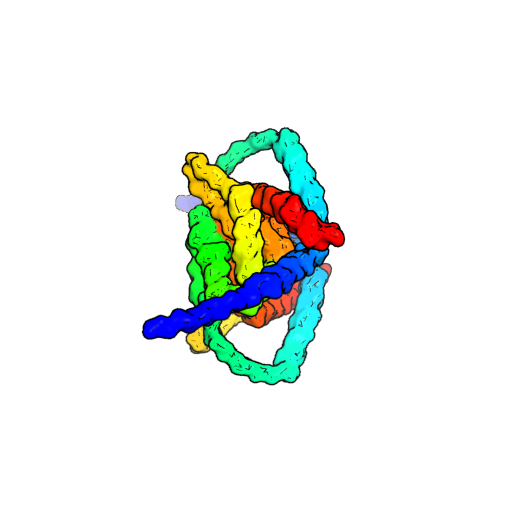531 -3.105 1 91 96 SER A N 1
ATOM 782 C CA . SER A 1 96 ? -11.094 -19.859 -3.738 1 91 96 SER A CA 1
ATOM 783 C C . SER A 1 96 ? -10.367 -19.812 -5.078 1 91 96 SER A C 1
ATOM 785 O O . SER A 1 96 ? -9.578 -20.703 -5.391 1 91 96 SER A O 1
ATOM 787 N N . LYS A 1 97 ? -10.602 -18.797 -5.828 1 89.94 97 LYS A N 1
ATOM 788 C CA . LYS A 1 97 ? -9.938 -18.641 -7.121 1 89.94 97 LYS A CA 1
ATOM 789 C C . LYS A 1 97 ? -8.438 -18.406 -6.945 1 89.94 97 LYS A C 1
ATOM 791 O O . LYS A 1 97 ? -7.633 -18.891 -7.738 1 89.94 97 LYS A O 1
ATOM 796 N N . PHE A 1 98 ? -8.133 -17.719 -5.941 1 93.25 98 PHE A N 1
ATOM 797 C CA . PHE A 1 98 ? -6.727 -17.516 -5.613 1 93.25 98 PHE A CA 1
ATOM 798 C C . PHE A 1 98 ? -6.027 -18.828 -5.332 1 93.25 98 PHE A C 1
ATOM 800 O O . PHE A 1 98 ? -4.926 -19.078 -5.828 1 93.25 98 PHE A O 1
ATOM 807 N N . GLU A 1 99 ? -6.641 -19.641 -4.543 1 92.81 99 GLU A N 1
ATOM 808 C CA . GLU A 1 99 ? -6.051 -20.922 -4.18 1 92.81 99 GLU A CA 1
ATOM 809 C C . GLU A 1 99 ? -5.922 -21.828 -5.398 1 92.81 99 GLU A C 1
ATOM 811 O O . GLU A 1 99 ? -4.934 -22.562 -5.535 1 92.81 99 GLU A O 1
ATOM 816 N N . GLU A 1 100 ? -6.867 -21.797 -6.223 1 91 100 GLU A N 1
ATOM 817 C CA . GLU A 1 100 ? -6.812 -22.562 -7.457 1 91 100 GLU A CA 1
ATOM 818 C C . GLU A 1 100 ? -5.652 -22.125 -8.344 1 91 100 GLU A C 1
ATOM 820 O O . GLU A 1 100 ? -4.926 -22.953 -8.891 1 91 100 GLU A O 1
ATOM 825 N N . LEU A 1 101 ? -5.547 -20.891 -8.5 1 91.94 101 LEU A N 1
ATOM 826 C CA . LEU A 1 101 ? -4.465 -20.328 -9.305 1 91.94 101 LEU A CA 1
ATOM 827 C C . LEU A 1 101 ? -3.107 -20.688 -8.703 1 91.94 101 LEU A C 1
ATOM 829 O O . LEU A 1 101 ? -2.176 -21.047 -9.422 1 91.94 101 LEU A O 1
ATOM 833 N N . HIS A 1 102 ? -3.004 -20.547 -7.406 1 95 102 HIS A N 1
ATOM 834 C CA . HIS A 1 102 ? -1.752 -20.875 -6.734 1 95 102 HIS A CA 1
ATOM 835 C C . HIS A 1 102 ? -1.366 -22.328 -6.969 1 95 102 HIS A C 1
ATOM 837 O O . HIS A 1 102 ? -0.189 -22.641 -7.164 1 95 102 HIS A O 1
ATOM 843 N N . ALA A 1 103 ? -2.346 -23.188 -6.938 1 93.56 103 ALA A N 1
ATOM 844 C CA . ALA A 1 103 ? -2.08 -24.594 -7.148 1 93.56 103 ALA A CA 1
ATOM 845 C C . ALA A 1 103 ? -1.482 -24.844 -8.531 1 93.56 103 ALA A C 1
ATOM 847 O O . ALA A 1 103 ? -0.637 -25.734 -8.703 1 93.56 103 ALA A O 1
ATOM 848 N N . LEU A 1 104 ? -1.89 -24.047 -9.469 1 89.88 104 LEU A N 1
ATOM 849 C CA . LEU A 1 104 ? -1.42 -24.188 -10.844 1 89.88 104 LEU A CA 1
ATOM 850 C C . LEU A 1 104 ? 0.017 -23.688 -10.977 1 89.88 104 LEU A C 1
ATOM 852 O O . LEU A 1 104 ? 0.775 -24.203 -11.812 1 89.88 104 LEU A O 1
ATOM 856 N N . VAL A 1 105 ? 0.408 -22.734 -10.125 1 92.38 105 VAL A N 1
ATOM 857 C CA . VAL A 1 105 ? 1.687 -22.078 -10.375 1 92.38 105 VAL A CA 1
ATOM 858 C C . VAL A 1 105 ? 2.66 -22.391 -9.242 1 92.38 105 VAL A C 1
ATOM 860 O O . VAL A 1 105 ? 3.824 -21.984 -9.289 1 92.38 105 VAL A O 1
ATOM 863 N N . GLU A 1 106 ? 2.324 -23.047 -8.242 1 94.06 106 GLU A N 1
ATOM 864 C CA . GLU A 1 106 ? 3.111 -23.266 -7.031 1 94.06 106 GLU A CA 1
ATOM 865 C C . GLU A 1 106 ? 4.48 -23.859 -7.363 1 94.06 106 GLU A C 1
ATOM 867 O O . GLU A 1 106 ? 5.504 -23.359 -6.879 1 94.06 106 GLU A O 1
ATOM 872 N N . GLY A 1 107 ? 4.527 -24.875 -8.125 1 92.62 107 GLY A N 1
ATOM 873 C CA . GLY A 1 107 ? 5.77 -25.547 -8.469 1 92.62 107 GLY A CA 1
ATOM 874 C C . GLY A 1 107 ? 6.801 -24.625 -9.078 1 92.62 107 GLY A C 1
ATOM 875 O O . GLY A 1 107 ? 7.832 -24.344 -8.461 1 92.62 107 GLY A O 1
ATOM 876 N N . PRO A 1 108 ? 6.484 -24.047 -10.211 1 92.25 108 PRO A N 1
ATOM 877 C CA . PRO A 1 108 ? 7.438 -23.188 -10.906 1 92.25 108 PRO A CA 1
ATOM 878 C C . PRO A 1 108 ? 7.793 -21.938 -10.109 1 92.25 108 PRO A C 1
ATOM 880 O O . PRO A 1 108 ? 8.867 -21.359 -10.297 1 92.25 108 PRO A O 1
ATOM 883 N N . LEU A 1 109 ? 6.996 -21.406 -9.203 1 93.19 109 LEU A N 1
ATOM 884 C CA . LEU A 1 109 ? 7.215 -20.172 -8.469 1 93.19 109 LEU A CA 1
ATOM 885 C C . LEU A 1 109 ? 8.023 -20.438 -7.199 1 93.19 109 LEU A C 1
ATOM 887 O O . LEU A 1 109 ? 8.492 -19.5 -6.555 1 93.19 109 LEU A O 1
ATOM 891 N N . THR A 1 110 ? 8.109 -21.641 -6.809 1 90.94 110 THR A N 1
ATOM 892 C CA . THR A 1 110 ? 8.836 -22 -5.59 1 90.94 110 THR A CA 1
ATOM 893 C C . THR A 1 110 ? 10.344 -21.891 -5.809 1 90.94 110 THR A C 1
ATOM 895 O O . THR A 1 110 ? 10.867 -22.391 -6.805 1 90.94 110 THR A O 1
ATOM 898 N N . LYS A 1 111 ? 11 -21.141 -4.953 1 87 111 LYS A N 1
ATOM 899 C CA . LYS A 1 111 ? 12.445 -20.969 -5.023 1 87 111 LYS A CA 1
ATOM 900 C C . LYS A 1 111 ? 13.156 -21.906 -4.055 1 87 111 LYS A C 1
ATOM 902 O O . LYS A 1 111 ? 12.609 -22.266 -3.004 1 87 111 LYS A O 1
ATOM 907 N N . GLN A 1 112 ? 14.336 -22.203 -4.418 1 83.69 112 GLN A N 1
ATOM 908 C CA . GLN A 1 112 ? 15.148 -23.078 -3.59 1 83.69 112 GLN A CA 1
ATOM 909 C C . GLN A 1 112 ? 15.75 -22.328 -2.404 1 83.69 112 GLN A C 1
ATOM 911 O O . GLN A 1 112 ? 16.094 -21.156 -2.52 1 83.69 112 GLN A O 1
ATOM 916 N N . TYR A 1 113 ? 15.789 -23 -1.314 1 83.88 113 TYR A N 1
ATOM 917 C CA . TYR A 1 113 ? 16.438 -22.453 -0.128 1 83.88 113 TYR A CA 1
ATOM 918 C C . TYR A 1 113 ? 17.953 -22.516 -0.26 1 83.88 113 TYR A C 1
ATOM 920 O O . TYR A 1 113 ? 18.547 -23.609 -0.287 1 83.88 113 TYR A O 1
ATOM 928 N N . ILE A 1 114 ? 18.594 -21.391 -0.338 1 80.5 114 ILE A N 1
ATOM 929 C CA . ILE A 1 114 ? 20.047 -21.375 -0.45 1 80.5 114 ILE A CA 1
ATOM 930 C C . ILE A 1 114 ? 20.656 -20.781 0.82 1 80.5 114 ILE A C 1
ATOM 932 O O . ILE A 1 114 ? 21.172 -21.516 1.667 1 80.5 114 ILE A O 1
ATOM 936 N N . ILE A 1 115 ? 20.656 -19.516 1.058 1 72.75 115 ILE A N 1
ATOM 937 C CA . ILE A 1 115 ? 21.219 -18.812 2.209 1 72.75 115 ILE A CA 1
ATOM 938 C C . ILE A 1 115 ? 20.094 -18.375 3.141 1 72.75 115 ILE A C 1
ATOM 940 O O . ILE A 1 115 ? 20.125 -18.656 4.34 1 72.75 115 ILE A O 1
ATOM 944 N N . ARG A 1 116 ? 19.078 -17.75 2.582 1 80.12 116 ARG A N 1
ATOM 945 C CA . ARG A 1 116 ? 17.922 -17.281 3.338 1 80.12 116 ARG A CA 1
ATOM 946 C C . ARG A 1 116 ? 16.641 -17.922 2.826 1 80.12 116 ARG A C 1
ATOM 948 O O . ARG A 1 116 ? 16.562 -18.359 1.675 1 80.12 116 ARG A O 1
ATOM 955 N N . GLU A 1 117 ? 15.742 -18.047 3.885 1 86.31 117 GLU A N 1
ATOM 956 C CA . GLU A 1 117 ? 14.453 -18.594 3.48 1 86.31 117 GLU A CA 1
ATOM 957 C C . GLU A 1 117 ? 13.836 -17.781 2.348 1 86.31 117 GLU A C 1
ATOM 959 O O . GLU A 1 117 ? 13.664 -16.562 2.469 1 86.31 117 GLU A O 1
ATOM 964 N N . PRO A 1 118 ? 13.555 -18.438 1.323 1 91.75 118 PRO A N 1
ATOM 965 C CA . PRO A 1 118 ? 12.961 -17.703 0.201 1 91.75 118 PRO A CA 1
ATOM 966 C C . PRO A 1 118 ? 11.531 -17.25 0.484 1 91.75 118 PRO A C 1
ATOM 968 O O . PRO A 1 118 ? 10.859 -17.828 1.342 1 91.75 118 PRO A O 1
ATOM 971 N N . ILE A 1 119 ? 11.102 -16.188 -0.19 1 93.94 119 ILE A N 1
ATOM 972 C CA . ILE A 1 119 ? 9.703 -15.773 -0.152 1 93.94 119 ILE A CA 1
ATOM 973 C C . ILE A 1 119 ? 8.82 -16.875 -0.737 1 93.94 119 ILE A C 1
ATOM 975 O O . ILE A 1 119 ? 9.062 -17.344 -1.853 1 93.94 119 ILE A O 1
ATOM 979 N N . PRO A 1 120 ? 7.828 -17.359 0.014 1 94.94 120 PRO A N 1
ATOM 980 C CA . PRO A 1 120 ? 6.996 -18.469 -0.442 1 94.94 120 PRO A CA 1
ATOM 981 C C . PRO A 1 120 ? 6.281 -18.172 -1.76 1 94.94 120 PRO A C 1
ATOM 983 O O . PRO A 1 120 ? 6.012 -17.016 -2.074 1 94.94 120 PRO A O 1
ATOM 986 N N . SER A 1 121 ? 5.961 -19.25 -2.443 1 96.44 121 SER A N 1
ATOM 987 C CA . SER A 1 121 ? 5.293 -19.141 -3.734 1 96.44 121 SER A CA 1
ATOM 988 C C . SER A 1 121 ? 3.951 -18.422 -3.602 1 96.44 121 SER A C 1
ATOM 990 O O . SER A 1 121 ? 3.574 -17.641 -4.469 1 96.44 121 SER A O 1
ATOM 992 N N . ARG A 1 122 ? 3.295 -18.719 -2.521 1 95.88 122 ARG A N 1
ATOM 993 C CA . ARG A 1 122 ? 2.002 -18.078 -2.275 1 95.88 122 ARG A CA 1
ATOM 994 C C . ARG A 1 122 ? 2.146 -16.578 -2.121 1 95.88 122 ARG A C 1
ATOM 996 O O . ARG A 1 122 ? 1.317 -15.812 -2.623 1 95.88 122 ARG A O 1
ATOM 1003 N N . ALA A 1 123 ? 3.127 -16.172 -1.442 1 96.69 123 ALA A N 1
ATOM 1004 C CA . ALA A 1 123 ? 3.408 -14.75 -1.259 1 96.69 123 ALA A CA 1
ATOM 1005 C C . ALA A 1 123 ? 3.805 -14.094 -2.578 1 96.69 123 ALA A C 1
ATOM 1007 O O . ALA A 1 123 ? 3.441 -12.938 -2.84 1 96.69 123 ALA A O 1
ATOM 1008 N N . ARG A 1 124 ? 4.555 -14.773 -3.357 1 97.31 124 ARG A N 1
ATOM 1009 C CA . ARG A 1 124 ? 4.957 -14.273 -4.672 1 97.31 124 ARG A CA 1
ATOM 1010 C C . ARG A 1 124 ? 3.738 -14.047 -5.562 1 97.31 124 ARG A C 1
ATOM 1012 O O . ARG A 1 124 ? 3.645 -13.016 -6.238 1 97.31 124 ARG A O 1
ATOM 1019 N N . LEU A 1 125 ? 2.869 -14.961 -5.508 1 96.56 125 LEU A N 1
ATOM 1020 C CA . LEU A 1 125 ? 1.636 -14.828 -6.277 1 96.56 125 LEU A CA 1
ATOM 1021 C C . LEU A 1 125 ? 0.785 -13.68 -5.746 1 96.56 125 LEU A C 1
ATOM 1023 O O . LEU A 1 125 ? 0.281 -12.859 -6.52 1 96.56 125 LEU A O 1
ATOM 1027 N N . ALA A 1 126 ? 0.61 -13.672 -4.445 1 97 126 ALA A N 1
ATOM 1028 C CA . ALA A 1 126 ? -0.195 -12.633 -3.811 1 97 126 ALA A CA 1
ATOM 1029 C C . ALA A 1 126 ? 0.332 -11.242 -4.16 1 97 126 ALA A C 1
ATOM 1031 O O . ALA A 1 126 ? -0.445 -10.344 -4.484 1 97 126 ALA A O 1
ATOM 1032 N N . MET A 1 127 ? 1.575 -11.094 -4.121 1 97.25 127 MET A N 1
ATOM 1033 C CA . MET A 1 127 ? 2.221 -9.828 -4.438 1 97.25 127 MET A CA 1
ATOM 1034 C C . MET A 1 127 ? 1.937 -9.414 -5.879 1 97.25 127 MET A C 1
ATOM 1036 O O . MET A 1 127 ? 1.608 -8.258 -6.145 1 97.25 127 MET A O 1
ATOM 1040 N N . THR A 1 128 ? 2.074 -10.312 -6.715 1 95.56 128 THR A N 1
ATOM 1041 C CA . THR A 1 128 ? 1.881 -10.055 -8.133 1 95.56 128 THR A CA 1
ATOM 1042 C C . THR A 1 128 ? 0.426 -9.703 -8.43 1 95.56 128 THR A C 1
ATOM 1044 O O . THR A 1 128 ? 0.149 -8.742 -9.148 1 95.56 128 THR A O 1
ATOM 1047 N N . LEU A 1 129 ? -0.457 -10.383 -7.898 1 94.06 129 LEU A N 1
ATOM 1048 C CA . LEU A 1 129 ? -1.87 -10.109 -8.133 1 94.06 129 LEU A CA 1
ATOM 1049 C C . LEU A 1 129 ? -2.275 -8.773 -7.523 1 94.06 129 LEU A C 1
ATOM 1051 O O . LEU A 1 129 ? -3.111 -8.062 -8.078 1 94.06 129 LEU A O 1
ATOM 1055 N N . ARG A 1 130 ? -1.727 -8.539 -6.328 1 94.69 130 ARG A N 1
ATOM 1056 C CA . ARG A 1 130 ? -1.96 -7.238 -5.719 1 94.69 130 ARG A CA 1
ATOM 1057 C C . ARG A 1 130 ? -1.517 -6.109 -6.645 1 94.69 130 ARG A C 1
ATOM 1059 O O . ARG A 1 130 ? -2.205 -5.098 -6.77 1 94.69 130 ARG A O 1
ATOM 1066 N N . TYR A 1 131 ? -0.464 -6.262 -7.27 1 94.88 131 TYR A N 1
ATOM 1067 C CA . TYR A 1 131 ? 0.07 -5.297 -8.219 1 94.88 131 TYR A CA 1
ATOM 1068 C C . TYR A 1 131 ? -0.867 -5.129 -9.414 1 94.88 131 TYR A C 1
ATOM 1070 O O . TYR A 1 131 ? -1.234 -4.008 -9.766 1 94.88 131 TYR A O 1
ATOM 1078 N N . LEU A 1 132 ? -1.271 -6.172 -9.938 1 90.44 132 LEU A N 1
ATOM 1079 C CA . LEU A 1 132 ? -2.107 -6.152 -11.133 1 90.44 132 LEU A CA 1
ATOM 1080 C C . LEU A 1 132 ? -3.492 -5.598 -10.82 1 90.44 132 LEU A C 1
ATOM 1082 O O . LEU A 1 132 ? -4.066 -4.863 -11.625 1 90.44 132 LEU A O 1
ATOM 1086 N N . ALA A 1 133 ? -4.047 -5.973 -9.695 1 90.5 133 ALA A N 1
ATOM 1087 C CA . ALA A 1 133 ? -5.414 -5.598 -9.336 1 90.5 133 ALA A CA 1
ATOM 1088 C C . ALA A 1 133 ? -5.48 -4.133 -8.898 1 90.5 133 ALA A C 1
ATOM 1090 O O . ALA A 1 133 ? -6.5 -3.469 -9.102 1 90.5 133 ALA A O 1
ATOM 1091 N N . SER A 1 134 ? -4.496 -3.623 -8.258 1 90.38 134 SER A N 1
ATOM 1092 C CA . SER A 1 134 ? -4.543 -2.307 -7.629 1 90.38 134 SER A CA 1
ATOM 1093 C C . SER A 1 134 ? -4.035 -1.225 -8.578 1 90.38 134 SER A C 1
ATOM 1095 O O . SER A 1 134 ? -4.43 -0.061 -8.461 1 90.38 134 SER A O 1
ATOM 1097 N N . GLY A 1 135 ? -3.051 -1.56 -9.43 1 87.19 135 GLY A N 1
ATOM 1098 C CA . GLY A 1 135 ? -2.393 -0.552 -10.242 1 87.19 135 GLY A CA 1
ATOM 1099 C C . GLY A 1 135 ? -1.343 0.238 -9.484 1 87.19 135 GLY A C 1
ATOM 1100 O O . GLY A 1 135 ? -0.896 1.29 -9.945 1 87.19 135 GLY A O 1
ATOM 1101 N N . MET A 1 136 ? -0.958 -0.218 -8.383 1 91.44 136 MET A N 1
ATOM 1102 C CA . MET A 1 136 ? 0.082 0.407 -7.566 1 91.44 136 MET A CA 1
ATOM 1103 C C . MET A 1 136 ? 1.431 0.36 -8.273 1 91.44 136 MET A C 1
ATOM 1105 O O . MET A 1 136 ? 1.67 -0.52 -9.109 1 91.44 136 MET A O 1
ATOM 1109 N N . GLN A 1 137 ? 2.213 1.344 -7.891 1 91.5 137 GLN A N 1
ATOM 1110 C CA . GLN A 1 137 ? 3.6 1.247 -8.328 1 91.5 137 GLN A CA 1
ATOM 1111 C C . GLN A 1 137 ? 4.336 0.133 -7.586 1 91.5 137 GLN A C 1
ATOM 1113 O O . GLN A 1 137 ? 3.949 -0.24 -6.477 1 91.5 137 GLN A O 1
ATOM 1118 N N . ILE A 1 138 ? 5.355 -0.385 -8.258 1 93 138 ILE A N 1
ATOM 1119 C CA . ILE A 1 138 ? 6.074 -1.525 -7.703 1 93 138 ILE A CA 1
ATOM 1120 C C . ILE A 1 138 ? 6.641 -1.163 -6.332 1 93 138 ILE A C 1
ATOM 1122 O O . ILE A 1 138 ? 6.645 -1.989 -5.414 1 93 138 ILE A O 1
ATOM 1126 N N . GLN A 1 139 ? 7.07 0.032 -6.176 1 93.19 139 GLN A N 1
ATOM 1127 C CA . GLN A 1 139 ? 7.664 0.435 -4.906 1 93.19 139 GLN A CA 1
ATOM 1128 C C . GLN A 1 139 ? 6.641 0.383 -3.775 1 93.19 139 GLN A C 1
ATOM 1130 O O . GLN A 1 139 ? 6.984 0.076 -2.633 1 93.19 139 GLN A O 1
ATOM 1135 N N . ASP A 1 140 ? 5.43 0.71 -4.078 1 95 140 ASP A N 1
ATOM 1136 C CA . ASP A 1 140 ? 4.375 0.687 -3.068 1 95 140 ASP A CA 1
ATOM 1137 C C . ASP A 1 140 ? 4.008 -0.746 -2.693 1 95 140 ASP A C 1
ATOM 1139 O O . ASP A 1 140 ? 3.742 -1.039 -1.524 1 95 140 ASP A O 1
ATOM 1143 N N . VAL A 1 141 ? 3.973 -1.602 -3.693 1 95.88 141 VAL A N 1
ATOM 1144 C CA . VAL A 1 141 ? 3.736 -3.016 -3.42 1 95.88 141 VAL A CA 1
ATOM 1145 C C . VAL A 1 141 ? 4.883 -3.578 -2.586 1 95.88 141 VAL A C 1
ATOM 1147 O O . VAL A 1 141 ? 4.66 -4.336 -1.638 1 95.88 141 VAL A O 1
ATOM 1150 N N . ALA A 1 142 ? 6.094 -3.209 -2.979 1 95.25 142 ALA A N 1
ATOM 1151 C CA . ALA A 1 142 ? 7.273 -3.641 -2.236 1 95.25 142 ALA A CA 1
ATOM 1152 C C . ALA A 1 142 ? 7.172 -3.252 -0.765 1 95.25 142 ALA A C 1
ATOM 1154 O O . ALA A 1 142 ? 7.434 -4.07 0.12 1 95.25 142 ALA A O 1
ATOM 1155 N N . MET A 1 143 ? 6.734 -2.082 -0.52 1 94.5 143 MET A N 1
ATOM 1156 C CA . MET A 1 143 ? 6.57 -1.589 0.845 1 94.5 143 MET A CA 1
ATOM 1157 C C . MET A 1 143 ? 5.484 -2.373 1.58 1 94.5 143 MET A C 1
ATOM 1159 O O . MET A 1 143 ? 5.66 -2.74 2.742 1 94.5 143 MET A O 1
ATOM 1163 N N . ALA A 1 144 ? 4.43 -2.633 0.933 1 95.38 144 ALA A N 1
ATOM 1164 C CA . ALA A 1 144 ? 3.312 -3.346 1.546 1 95.38 144 ALA A CA 1
ATOM 1165 C C . ALA A 1 144 ? 3.719 -4.762 1.948 1 95.38 144 ALA A C 1
ATOM 1167 O O . ALA A 1 144 ? 3.271 -5.273 2.977 1 95.38 144 ALA A O 1
ATOM 1168 N N . PHE A 1 145 ? 4.551 -5.344 1.154 1 96.38 145 PHE A N 1
ATOM 1169 C CA . PHE A 1 145 ? 4.953 -6.723 1.407 1 96.38 145 PHE A CA 1
ATOM 1170 C C . PHE A 1 145 ? 6.281 -6.773 2.154 1 96.38 145 PHE A C 1
ATOM 1172 O O . PHE A 1 145 ? 6.773 -7.855 2.482 1 96.38 145 PHE A O 1
ATOM 1179 N N . ARG A 1 146 ? 6.859 -5.613 2.375 1 93.94 146 ARG A N 1
ATOM 1180 C CA . ARG A 1 146 ? 8.102 -5.477 3.127 1 93.94 146 ARG A CA 1
ATOM 1181 C C . ARG A 1 146 ? 9.234 -6.242 2.451 1 93.94 146 ARG A C 1
ATOM 1183 O O . ARG A 1 146 ? 9.953 -7.008 3.104 1 93.94 146 ARG A O 1
ATOM 1190 N N . VAL A 1 147 ? 9.422 -6.012 1.197 1 93.38 147 VAL A N 1
ATOM 1191 C CA . VAL A 1 147 ? 10.5 -6.566 0.391 1 93.38 147 VAL A CA 1
ATOM 1192 C C . VAL A 1 147 ? 11.195 -5.449 -0.381 1 93.38 147 VAL A C 1
ATOM 1194 O O . VAL A 1 147 ? 10.625 -4.379 -0.588 1 93.38 147 VAL A O 1
ATOM 1197 N N . GLY A 1 148 ? 12.438 -5.652 -0.683 1 91.25 148 GLY A N 1
ATOM 1198 C CA . GLY A 1 148 ? 13.125 -4.676 -1.506 1 91.25 148 GLY A CA 1
ATOM 1199 C C . GLY A 1 148 ? 12.484 -4.473 -2.863 1 91.25 148 GLY A C 1
ATOM 1200 O O . GLY A 1 148 ? 11.867 -5.391 -3.408 1 91.25 148 GLY A O 1
ATOM 1201 N N . ILE A 1 149 ? 12.648 -3.309 -3.451 1 90.69 149 ILE A N 1
ATOM 1202 C CA . ILE A 1 149 ? 12.023 -2.928 -4.711 1 90.69 149 ILE A CA 1
ATOM 1203 C C . ILE A 1 149 ? 12.523 -3.838 -5.832 1 90.69 149 ILE A C 1
ATOM 1205 O O . ILE A 1 149 ? 11.734 -4.336 -6.637 1 90.69 149 ILE A O 1
ATOM 1209 N N . SER A 1 150 ? 13.812 -4.047 -5.879 1 89.44 150 SER A N 1
ATOM 1210 C CA . SER A 1 150 ? 14.383 -4.906 -6.91 1 89.44 150 SER A CA 1
ATOM 1211 C C . SER A 1 150 ? 13.867 -6.336 -6.781 1 89.44 150 SER A C 1
ATOM 1213 O O . SER A 1 150 ? 13.641 -7.012 -7.789 1 89.44 150 SER A O 1
ATOM 1215 N N . THR A 1 151 ? 13.711 -6.781 -5.59 1 91.56 151 THR A N 1
ATOM 1216 C CA . THR A 1 151 ? 13.172 -8.117 -5.34 1 91.56 151 THR A CA 1
ATOM 1217 C C . THR A 1 151 ? 11.711 -8.195 -5.773 1 91.56 151 THR A C 1
ATOM 1219 O O . THR A 1 151 ? 11.312 -9.156 -6.434 1 91.56 151 THR A O 1
ATOM 1222 N N . ALA A 1 152 ? 10.93 -7.184 -5.402 1 94.88 152 ALA A N 1
ATOM 1223 C CA . ALA A 1 152 ? 9.531 -7.133 -5.82 1 94.88 152 ALA A CA 1
ATOM 1224 C C . ALA A 1 152 ? 9.414 -7.145 -7.344 1 94.88 152 ALA A C 1
ATOM 1226 O O . ALA A 1 152 ? 8.57 -7.855 -7.902 1 94.88 152 ALA A O 1
ATOM 1227 N N . ASN A 1 153 ? 10.227 -6.387 -7.91 1 92.69 153 ASN A N 1
ATOM 1228 C CA . ASN A 1 153 ? 10.242 -6.344 -9.367 1 92.69 153 ASN A CA 1
ATOM 1229 C C . ASN A 1 153 ? 10.523 -7.715 -9.969 1 92.69 153 ASN A C 1
ATOM 1231 O O . ASN A 1 153 ? 9.828 -8.148 -10.891 1 92.69 153 ASN A O 1
ATOM 1235 N N . GLY A 1 154 ? 11.531 -8.328 -9.484 1 93.06 154 GLY A N 1
ATOM 1236 C CA . GLY A 1 154 ? 11.859 -9.664 -9.953 1 93.06 154 GLY A CA 1
ATOM 1237 C C . GLY A 1 154 ? 10.727 -10.656 -9.773 1 93.06 154 GLY A C 1
ATOM 1238 O O . GLY A 1 154 ? 10.422 -11.43 -10.68 1 93.06 154 GLY A O 1
ATOM 1239 N N . ILE A 1 155 ? 10.125 -10.633 -8.688 1 94.56 155 ILE A N 1
ATOM 1240 C CA . ILE A 1 155 ? 9.031 -11.539 -8.375 1 94.56 155 ILE A CA 1
ATOM 1241 C C . ILE A 1 155 ? 7.863 -11.289 -9.32 1 94.56 155 ILE A C 1
ATOM 1243 O O . ILE A 1 155 ? 7.305 -12.227 -9.891 1 94.56 155 ILE A O 1
ATOM 1247 N N . ILE A 1 156 ? 7.496 -10.078 -9.469 1 95.44 156 ILE A N 1
ATOM 1248 C CA . ILE A 1 156 ? 6.352 -9.703 -10.289 1 95.44 156 ILE A CA 1
ATOM 1249 C C . ILE A 1 156 ? 6.621 -10.07 -11.75 1 95.44 156 ILE A C 1
ATOM 1251 O O . ILE A 1 156 ? 5.75 -10.617 -12.43 1 95.44 156 ILE A O 1
ATOM 1255 N N . CYS A 1 157 ? 7.805 -9.836 -12.18 1 93.5 157 CYS A N 1
ATOM 1256 C CA . CYS A 1 157 ? 8.156 -10.172 -13.555 1 93.5 157 CYS A CA 1
ATOM 1257 C C . CYS A 1 157 ? 8.117 -11.68 -13.773 1 93.5 157 CYS A C 1
ATOM 1259 O O . CYS A 1 157 ? 7.496 -12.164 -14.727 1 93.5 157 CYS A O 1
ATOM 1261 N N . ASP A 1 158 ? 8.703 -12.398 -12.867 1 92.56 158 ASP A N 1
ATOM 1262 C CA . ASP A 1 158 ? 8.742 -13.852 -12.969 1 92.56 158 ASP A CA 1
ATOM 1263 C C . ASP A 1 158 ? 7.332 -14.445 -12.906 1 92.56 158 ASP A C 1
ATOM 1265 O O . ASP A 1 158 ? 6.996 -15.336 -13.688 1 92.56 158 ASP A O 1
ATOM 1269 N N . THR A 1 159 ? 6.605 -13.969 -12.016 1 94.25 159 THR A N 1
ATOM 1270 C CA . THR A 1 159 ? 5.262 -14.492 -11.812 1 94.25 159 THR A CA 1
ATOM 1271 C C . THR A 1 159 ? 4.359 -14.141 -12.992 1 94.25 159 THR A C 1
ATOM 1273 O O . THR A 1 159 ? 3.545 -14.961 -13.422 1 94.25 159 THR A O 1
ATOM 1276 N N . CYS A 1 160 ? 4.484 -12.945 -13.453 1 92 160 CYS A N 1
ATOM 1277 C CA . CYS A 1 160 ? 3.68 -12.539 -14.602 1 92 160 CYS A CA 1
ATOM 1278 C C . CYS A 1 160 ? 4.012 -13.383 -15.82 1 92 160 CYS A C 1
ATOM 1280 O O . CYS A 1 160 ? 3.115 -13.766 -16.578 1 92 160 CYS A O 1
ATOM 1282 N N . LYS A 1 161 ? 5.227 -13.586 -16.047 1 89 161 LYS A N 1
ATOM 1283 C CA . LYS A 1 161 ? 5.633 -14.453 -17.156 1 89 161 LYS A CA 1
ATOM 1284 C C . LYS A 1 161 ? 5.016 -15.844 -17.016 1 89 161 LYS A C 1
ATOM 1286 O O . LYS A 1 161 ? 4.492 -16.391 -17.984 1 89 161 LYS A O 1
ATOM 1291 N N . LEU A 1 162 ? 5.098 -16.344 -15.891 1 90.94 162 LEU A N 1
ATOM 1292 C CA . LEU A 1 162 ? 4.547 -17.672 -15.625 1 90.94 162 LEU A CA 1
ATOM 1293 C C . LEU A 1 162 ? 3.037 -17.688 -15.82 1 90.94 162 LEU A C 1
ATOM 1295 O O . LEU A 1 162 ? 2.494 -18.625 -16.422 1 90.94 162 LEU A O 1
ATOM 1299 N N . LEU A 1 163 ? 2.348 -16.641 -15.297 1 89.19 163 LEU A N 1
ATOM 1300 C CA . LEU A 1 163 ? 0.899 -16.547 -15.445 1 89.19 163 LEU A CA 1
ATOM 1301 C C . LEU A 1 163 ? 0.508 -16.453 -16.922 1 89.19 163 LEU A C 1
ATOM 1303 O O . LEU A 1 163 ? -0.481 -17.047 -17.344 1 89.19 163 LEU A O 1
ATOM 1307 N N . TRP A 1 164 ? 1.288 -15.711 -17.547 1 84.75 164 TRP A N 1
ATOM 1308 C CA . TRP A 1 164 ? 1.04 -15.578 -18.984 1 84.75 164 TRP A CA 1
ATOM 1309 C C . TRP A 1 164 ? 1.177 -16.922 -19.688 1 84.75 164 TRP A C 1
ATOM 1311 O O . TRP A 1 164 ? 0.318 -17.297 -20.484 1 84.75 164 TRP A O 1
ATOM 1321 N N . GLU A 1 165 ? 2.166 -17.656 -19.453 1 87.44 165 GLU A N 1
ATOM 1322 C CA . GLU A 1 165 ? 2.443 -18.938 -20.094 1 87.44 165 GLU A CA 1
ATOM 1323 C C . GLU A 1 165 ? 1.358 -19.953 -19.766 1 87.44 165 GLU A C 1
ATOM 1325 O O . GLU A 1 165 ? 1.006 -20.781 -20.609 1 87.44 165 GLU A O 1
ATOM 1330 N N . ILE A 1 166 ? 0.811 -19.875 -18.609 1 86.38 166 ILE A N 1
ATOM 1331 C CA . ILE A 1 166 ? -0.148 -20.875 -18.156 1 86.38 166 ILE A CA 1
ATOM 1332 C C . ILE A 1 166 ? -1.557 -20.469 -18.594 1 86.38 166 ILE A C 1
ATOM 1334 O O . ILE A 1 166 ? -2.352 -21.328 -19 1 86.38 166 ILE A O 1
ATOM 1338 N N . LEU A 1 167 ? -1.897 -19.156 -18.484 1 84.25 167 LEU A N 1
ATOM 1339 C CA . LEU A 1 167 ? -3.275 -18.719 -18.672 1 84.25 167 LEU A CA 1
ATOM 1340 C C . LEU A 1 167 ? -3.547 -18.391 -20.141 1 84.25 167 LEU A C 1
ATOM 1342 O O . LEU A 1 167 ? -4.695 -18.438 -20.578 1 84.25 167 LEU A O 1
ATOM 1346 N N . GLN A 1 168 ? -2.543 -18.094 -20.812 1 83.5 168 GLN A N 1
ATOM 1347 C CA . GLN A 1 168 ? -2.744 -17.75 -22.219 1 83.5 168 GLN A CA 1
ATOM 1348 C C . GLN A 1 168 ? -3.434 -18.875 -22.969 1 83.5 168 GLN A C 1
ATOM 1350 O O . GLN A 1 168 ? -4.426 -18.656 -23.672 1 83.5 168 GLN A O 1
ATOM 1355 N N . PRO A 1 169 ? -2.986 -20.094 -22.891 1 84.25 169 PRO A N 1
ATOM 1356 C CA . PRO A 1 169 ? -3.629 -21.203 -23.594 1 84.25 169 PRO A CA 1
ATOM 1357 C C . PRO A 1 169 ? -5.02 -21.516 -23.062 1 84.25 169 PRO A C 1
ATOM 1359 O O . PRO A 1 169 ? -5.871 -22.031 -23.797 1 84.25 169 PRO A O 1
ATOM 1362 N N . ILE A 1 170 ? -5.266 -21.109 -21.828 1 79.5 170 ILE A N 1
ATOM 1363 C CA . ILE A 1 170 ? -6.531 -21.438 -21.188 1 79.5 170 ILE A CA 1
ATOM 1364 C C . ILE A 1 170 ? -7.57 -20.359 -21.531 1 79.5 170 ILE A C 1
ATOM 1366 O O . ILE A 1 170 ? -8.734 -20.688 -21.797 1 79.5 170 ILE A O 1
ATOM 1370 N N . CYS A 1 171 ? -7.121 -19.125 -21.469 1 78.38 171 CYS A N 1
ATOM 1371 C CA . CYS A 1 171 ? -8.078 -18.031 -21.562 1 78.38 171 CYS A CA 1
ATOM 1372 C C . CYS A 1 171 ? -8.164 -17.5 -22.984 1 78.38 171 CYS A C 1
ATOM 1374 O O . CYS A 1 171 ? -9.172 -16.906 -23.375 1 78.38 171 CYS A O 1
ATOM 1376 N N . LEU A 1 172 ? -7.094 -17.438 -23.688 1 69.56 172 LEU A N 1
ATOM 1377 C CA . LEU A 1 172 ? -7.094 -16.875 -25.047 1 69.56 172 LEU A CA 1
ATOM 1378 C C . LEU A 1 172 ? -7.285 -17.984 -26.078 1 69.56 172 LEU A C 1
ATOM 1380 O O . LEU A 1 172 ? -6.918 -17.812 -27.25 1 69.56 172 LEU A O 1
ATOM 1384 N N . LYS A 1 173 ? -8.18 -18.969 -25.844 1 62.12 173 LYS A N 1
ATOM 1385 C CA . LYS A 1 173 ? -8.5 -19.969 -26.859 1 62.12 173 LYS A CA 1
ATOM 1386 C C . LYS A 1 173 ? -9.266 -19.344 -28.031 1 62.12 173 LYS A C 1
ATOM 1388 O O . LYS A 1 173 ? -10 -18.375 -27.844 1 62.12 173 LYS A O 1
ATOM 1393 N N . MET B 1 1 ? 37.188 34.75 32.125 1 25.66 1 MET B N 1
ATOM 1394 C CA . MET B 1 1 ? 35.906 34.094 31.906 1 25.66 1 MET B CA 1
ATOM 1395 C C . MET B 1 1 ? 35.281 34.531 30.578 1 25.66 1 MET B C 1
ATOM 1397 O O . MET B 1 1 ? 34.625 35.562 30.516 1 25.66 1 MET B O 1
ATOM 1401 N N . ASP B 1 2 ? 35.875 34.375 29.375 1 27.86 2 ASP B N 1
ATOM 1402 C CA . ASP B 1 2 ? 35.625 34.938 28.047 1 27.86 2 ASP B CA 1
ATOM 1403 C C . ASP B 1 2 ? 34.406 34.312 27.391 1 27.86 2 ASP B C 1
ATOM 1405 O O . ASP B 1 2 ? 34.281 33.094 27.312 1 27.86 2 ASP B O 1
ATOM 1409 N N . ALA B 1 3 ? 33.188 34.969 27.344 1 25 3 ALA B N 1
ATOM 1410 C CA . ALA B 1 3 ? 31.89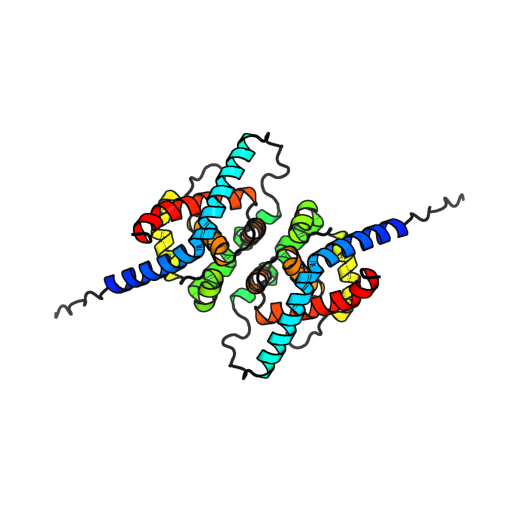1 34.688 26.719 1 25 3 ALA B CA 1
ATOM 1411 C C . ALA B 1 3 ? 32.062 34.438 25.219 1 25 3 ALA B C 1
ATOM 1413 O O . ALA B 1 3 ? 32.375 35.344 24.453 1 25 3 ALA B O 1
ATOM 1414 N N . ARG B 1 4 ? 32.625 33.312 24.781 1 32 4 ARG B N 1
ATOM 1415 C CA . ARG B 1 4 ? 32.562 32.969 23.359 1 32 4 ARG B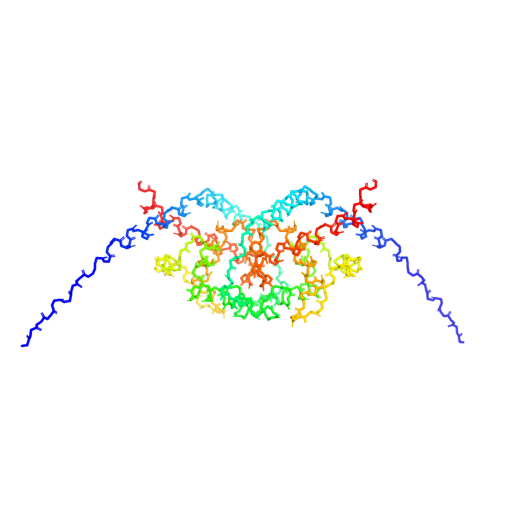 CA 1
ATOM 1416 C C . ARG B 1 4 ? 31.156 33.219 22.797 1 32 4 ARG B C 1
ATOM 1418 O O . ARG B 1 4 ? 30.172 32.75 23.375 1 32 4 ARG B O 1
ATOM 1425 N N . ALA B 1 5 ? 30.891 34.281 21.906 1 30.62 5 ALA B N 1
ATOM 1426 C CA . ALA B 1 5 ? 29.75 34.688 21.094 1 30.62 5 ALA B CA 1
ATOM 1427 C C . ALA B 1 5 ? 29.141 33.469 20.359 1 30.62 5 ALA B C 1
ATOM 1429 O O . ALA B 1 5 ? 29.844 32.75 19.641 1 30.62 5 ALA B O 1
ATOM 1430 N N . ILE B 1 6 ? 28.109 32.875 20.891 1 35.44 6 ILE B N 1
ATOM 1431 C CA . ILE B 1 6 ? 27.25 31.875 20.234 1 35.44 6 ILE B CA 1
ATOM 1432 C C . ILE B 1 6 ? 26.781 32.406 18.891 1 35.44 6 ILE B C 1
ATOM 1434 O O . ILE B 1 6 ? 26.125 33.469 18.828 1 35.44 6 ILE B O 1
ATOM 1438 N N . GLY B 1 7 ? 27.578 32.344 17.844 1 34.03 7 GLY B N 1
ATOM 1439 C CA . GLY B 1 7 ? 27.234 32.656 16.469 1 34.03 7 GLY B CA 1
ATOM 1440 C C . GLY B 1 7 ? 25.828 32.25 16.094 1 34.03 7 GLY B C 1
ATOM 1441 O O . GLY B 1 7 ? 25.391 31.125 16.422 1 34.03 7 GLY B O 1
ATOM 1442 N N . GLY B 1 8 ? 24.844 33.156 16.016 1 35.88 8 GLY B N 1
ATOM 1443 C CA . GLY B 1 8 ? 23.516 33.094 15.438 1 35.88 8 GLY B CA 1
ATOM 1444 C C . GLY B 1 8 ? 23.469 32.406 14.086 1 35.88 8 GLY B C 1
ATOM 1445 O O . GLY B 1 8 ? 23.875 33 13.078 1 35.88 8 GLY B O 1
ATOM 1446 N N . ALA B 1 9 ? 23.688 31.156 13.992 1 38.25 9 ALA B N 1
ATOM 1447 C CA . ALA B 1 9 ? 23.547 30.406 12.742 1 38.25 9 ALA B CA 1
ATOM 1448 C C . ALA B 1 9 ? 22.297 30.844 11.984 1 38.25 9 ALA B C 1
ATOM 1450 O O . ALA B 1 9 ? 21.266 31.125 12.594 1 38.25 9 ALA B O 1
ATOM 1451 N N . ASP B 1 10 ? 22.344 31.312 10.703 1 39.81 10 ASP B N 1
ATOM 1452 C CA . ASP B 1 10 ? 21.453 31.734 9.625 1 39.81 10 ASP B CA 1
ATOM 1453 C C . ASP B 1 10 ? 20.312 30.734 9.438 1 39.81 10 ASP B C 1
ATOM 1455 O O . ASP B 1 10 ? 20.438 29.781 8.672 1 39.81 10 ASP B O 1
ATOM 1459 N N . GLY B 1 11 ? 19.453 30.391 10.32 1 44.09 11 GLY B N 1
ATOM 1460 C CA . GLY B 1 11 ? 18.172 29.688 10.352 1 44.09 11 GLY B CA 1
ATOM 1461 C C . GLY B 1 11 ? 17.219 30.141 9.266 1 44.09 11 GLY B C 1
ATOM 1462 O O . GLY B 1 11 ? 16.156 29.531 9.078 1 44.09 11 GLY B O 1
ATOM 1463 N N . GLY B 1 12 ? 17.297 31.281 8.719 1 45.59 12 GLY B N 1
ATOM 1464 C CA . GLY B 1 12 ? 16.375 31.844 7.738 1 45.59 12 GLY B CA 1
ATOM 1465 C C . GLY B 1 12 ? 16.469 31.156 6.387 1 45.59 12 GLY B C 1
ATOM 1466 O O . GLY B 1 12 ? 15.453 30.969 5.711 1 45.59 12 GLY B O 1
ATOM 1467 N N . ALA B 1 13 ? 17.641 31.016 5.844 1 49.69 13 ALA B N 1
ATOM 1468 C CA . ALA B 1 13 ? 17.859 30.438 4.523 1 49.69 13 ALA B CA 1
ATOM 1469 C C . ALA B 1 13 ? 17.344 29 4.465 1 49.69 13 ALA B C 1
ATOM 1471 O O . ALA B 1 13 ? 16.781 28.578 3.453 1 49.69 13 ALA B O 1
ATOM 1472 N N . ASP B 1 14 ? 17.406 28.281 5.5 1 51.03 14 ASP B N 1
ATOM 1473 C CA . ASP B 1 14 ? 17 26.891 5.551 1 51.03 14 ASP B CA 1
ATOM 1474 C C . ASP B 1 14 ? 15.477 26.75 5.504 1 51.03 14 ASP B C 1
ATOM 1476 O O . ASP B 1 14 ? 14.953 25.828 4.871 1 51.03 14 ASP B O 1
ATOM 1480 N N . VAL B 1 15 ? 14.828 27.797 6.113 1 52.5 15 VAL B N 1
ATOM 1481 C CA . VAL B 1 15 ? 13.375 27.797 6.09 1 52.5 15 VAL B CA 1
ATOM 1482 C C . VAL B 1 15 ? 12.883 28.125 4.68 1 52.5 15 VAL B C 1
ATOM 1484 O O . VAL B 1 15 ? 11.961 27.484 4.172 1 52.5 15 VAL B O 1
ATOM 1487 N N . GLU B 1 16 ? 13.484 29.109 4.078 1 55.03 16 GLU B N 1
ATOM 1488 C CA . GLU B 1 16 ? 13.094 29.5 2.721 1 55.03 16 GLU B CA 1
ATOM 1489 C C . GLU B 1 16 ? 13.289 28.328 1.748 1 55.03 16 GLU B C 1
ATOM 1491 O O . GLU B 1 16 ? 12.438 28.078 0.895 1 55.03 16 GLU B O 1
ATOM 1496 N N . SER B 1 17 ? 14.328 27.672 1.843 1 58.03 17 SER B N 1
ATOM 1497 C CA . SER B 1 17 ? 14.594 26.531 0.978 1 58.03 17 SER B CA 1
ATOM 1498 C C . SER B 1 17 ? 13.609 25.391 1.25 1 58.03 17 SER B C 1
ATOM 1500 O O . SER B 1 17 ? 13.164 24.719 0.321 1 58.03 17 SER B O 1
ATOM 1502 N N . SER B 1 18 ? 13.297 25.406 2.535 1 57.84 18 SER B N 1
ATOM 1503 C CA . SER B 1 18 ? 12.352 24.359 2.939 1 57.84 18 SER B CA 1
ATOM 1504 C C . SER B 1 18 ? 10.953 24.656 2.414 1 57.84 18 SER B C 1
ATOM 1506 O O . SER B 1 18 ? 10.266 23.75 1.928 1 57.84 18 SER B O 1
ATOM 1508 N N . GLU B 1 19 ? 10.641 26 2.52 1 59 19 GLU B N 1
ATOM 1509 C CA . GLU B 1 19 ? 9.336 26.422 2.012 1 59 19 GLU B CA 1
ATOM 1510 C C . GLU B 1 19 ? 9.227 26.172 0.51 1 59 19 GLU B C 1
ATOM 1512 O O . GLU B 1 19 ? 8.18 25.734 0.024 1 59 19 GLU B O 1
ATOM 1517 N N . MET B 1 20 ? 10.367 26.344 -0.136 1 60.25 20 MET B N 1
ATOM 1518 C CA . MET B 1 20 ? 10.367 26.172 -1.586 1 60.25 20 MET B CA 1
ATOM 1519 C C . MET B 1 20 ? 10.156 24.703 -1.966 1 60.25 20 MET B C 1
ATOM 1521 O O . MET B 1 20 ? 9.422 24.406 -2.912 1 60.25 20 MET B O 1
ATOM 1525 N N . ASP B 1 21 ? 10.625 23.906 -1.197 1 70.81 21 ASP B N 1
ATOM 1526 C CA . ASP B 1 21 ? 10.539 22.5 -1.554 1 70.81 21 ASP B CA 1
ATOM 1527 C C . ASP B 1 21 ? 9.125 21.953 -1.344 1 70.81 21 ASP B C 1
ATOM 1529 O O . ASP B 1 21 ? 8.602 21.219 -2.18 1 70.81 21 ASP B O 1
ATOM 1533 N N . VAL B 1 22 ? 8.492 22.578 -0.329 1 76.25 22 VAL B N 1
ATOM 1534 C CA . VAL B 1 22 ? 7.129 22.141 -0.042 1 76.25 22 VAL B CA 1
ATOM 1535 C C . VAL B 1 22 ? 6.184 22.688 -1.116 1 76.25 22 VAL B C 1
ATOM 1537 O O . VAL B 1 22 ? 5.266 21.984 -1.547 1 76.25 22 VAL B O 1
ATOM 1540 N N . CYS B 1 23 ? 6.484 23.766 -1.554 1 79.12 23 CYS B N 1
ATOM 1541 C CA . CYS B 1 23 ? 5.637 24.391 -2.566 1 79.12 23 CYS B CA 1
ATOM 1542 C C . CYS B 1 23 ? 5.75 23.656 -3.896 1 79.12 23 CYS B C 1
ATOM 1544 O O . CYS B 1 23 ? 4.766 23.516 -4.625 1 79.12 23 CYS B O 1
ATOM 1546 N N . GLU B 1 24 ? 6.926 23.172 -4.18 1 77.06 24 GLU B N 1
ATOM 1547 C CA . GLU B 1 24 ? 7.105 22.406 -5.41 1 77.06 24 GLU B CA 1
ATOM 1548 C C . GLU B 1 24 ? 6.293 21.109 -5.379 1 77.06 24 GLU B C 1
ATOM 1550 O O . GLU B 1 24 ? 5.633 20.766 -6.359 1 77.06 24 GLU B O 1
ATOM 1555 N N . THR B 1 25 ? 6.363 20.516 -4.297 1 75.12 25 THR B N 1
ATOM 1556 C CA . THR B 1 25 ? 5.602 19.281 -4.145 1 75.12 25 THR B CA 1
ATOM 1557 C C . THR B 1 25 ? 4.102 19.562 -4.184 1 75.12 25 THR B C 1
ATOM 1559 O O . THR B 1 25 ? 3.344 18.828 -4.828 1 75.12 25 THR B O 1
ATOM 1562 N N . PHE B 1 26 ? 3.811 20.656 -3.555 1 76.81 26 PHE B N 1
ATOM 1563 C CA . PHE B 1 26 ? 2.41 21.062 -3.496 1 76.81 26 PHE B CA 1
ATOM 1564 C C . PHE B 1 26 ? 1.887 21.406 -4.883 1 76.81 26 PHE B C 1
ATOM 1566 O O . PHE B 1 26 ? 0.793 20.984 -5.266 1 76.81 26 PHE B O 1
ATOM 1573 N N . GLU B 1 27 ? 2.609 22.062 -5.602 1 75.88 27 GLU B N 1
ATOM 1574 C CA . GLU B 1 27 ? 2.193 22.484 -6.938 1 75.88 27 GLU B CA 1
ATOM 1575 C C . GLU B 1 27 ? 2.064 21.281 -7.871 1 75.88 27 GLU B C 1
ATOM 1577 O O . GLU B 1 27 ? 1.177 21.25 -8.727 1 75.88 27 GLU B O 1
ATOM 1582 N N . SER B 1 28 ? 2.893 20.328 -7.691 1 77.44 28 SER B N 1
ATOM 1583 C CA . SER B 1 28 ? 2.84 19.141 -8.531 1 77.44 28 SER B CA 1
ATOM 1584 C C . SER B 1 28 ? 1.617 18.281 -8.211 1 77.44 28 SER B C 1
ATOM 1586 O O . SER B 1 28 ? 1.111 17.562 -9.07 1 77.44 28 SER B O 1
ATOM 1588 N N . SER B 1 29 ? 1.104 18.516 -7.051 1 78.56 29 SER B N 1
ATOM 1589 C CA . SER B 1 29 ? -0.022 17.703 -6.605 1 78.56 29 SER B CA 1
ATOM 1590 C C . SER B 1 29 ? -1.333 18.469 -6.699 1 78.56 29 SER B C 1
ATOM 1592 O O . SER B 1 29 ? -2.389 17.969 -6.316 1 78.56 29 SER B O 1
ATOM 1594 N N . TYR B 1 30 ? -1.225 19.641 -7.289 1 76.25 30 TYR B N 1
ATOM 1595 C CA . TYR B 1 30 ? -2.352 20.562 -7.277 1 76.25 30 TYR B CA 1
ATOM 1596 C C . TYR B 1 30 ? -3.551 19.984 -8.008 1 76.25 30 TYR B C 1
ATOM 1598 O O . TYR B 1 30 ? -4.684 20.062 -7.531 1 76.25 30 TYR B O 1
ATOM 1606 N N . THR B 1 31 ? -3.285 19.453 -9.141 1 76.69 31 THR B N 1
ATOM 1607 C CA . THR B 1 31 ? -4.367 18.875 -9.93 1 76.69 31 THR B CA 1
ATOM 1608 C C . THR B 1 31 ? -5.039 17.734 -9.164 1 76.69 31 THR B C 1
ATOM 1610 O O . THR B 1 31 ? -6.266 17.625 -9.156 1 76.69 31 THR B O 1
ATOM 1613 N N . HIS B 1 32 ? -4.27 16.984 -8.609 1 80.5 32 HIS B N 1
ATOM 1614 C CA . HIS B 1 32 ? -4.793 15.875 -7.824 1 80.5 32 HIS B CA 1
ATOM 1615 C C . HIS B 1 32 ? -5.617 16.375 -6.641 1 80.5 32 HIS B C 1
ATOM 1617 O O . HIS B 1 32 ? -6.664 15.805 -6.32 1 80.5 32 HIS B O 1
ATOM 1623 N N . LEU B 1 33 ? -5.191 17.469 -6.086 1 80.06 33 LEU B N 1
ATOM 1624 C CA . LEU B 1 33 ? -5.887 18.031 -4.941 1 80.06 33 LEU B CA 1
ATOM 1625 C C . LEU B 1 33 ? -7.262 18.562 -5.344 1 80.06 33 LEU B C 1
ATOM 1627 O O . LEU B 1 33 ? -8.234 18.406 -4.602 1 80.06 33 LEU B O 1
ATOM 1631 N N . LEU B 1 34 ? -7.32 19.125 -6.512 1 79.25 34 LEU B N 1
ATOM 1632 C CA . LEU B 1 34 ? -8.594 19.656 -6.988 1 79.25 34 LEU B CA 1
ATOM 1633 C C . LEU B 1 34 ? -9.578 18.531 -7.27 1 79.25 34 LEU B C 1
ATOM 1635 O O . LEU B 1 34 ? -10.758 18.625 -6.91 1 79.25 34 LEU B O 1
ATOM 1639 N N . LEU B 1 35 ? -9.078 17.531 -7.891 1 82.81 35 LEU B N 1
ATOM 1640 C CA . LEU B 1 35 ? -9.922 16.391 -8.188 1 82.81 35 LEU B CA 1
ATOM 1641 C C . LEU B 1 35 ? -10.406 15.719 -6.906 1 82.81 35 LEU B C 1
ATOM 1643 O O . LEU B 1 35 ? -11.555 15.289 -6.82 1 82.81 35 LEU B O 1
ATOM 1647 N N . LEU B 1 36 ? -9.555 15.734 -6.016 1 84.56 36 LEU B N 1
ATOM 1648 C CA . LEU B 1 36 ? -9.891 15.117 -4.734 1 84.56 36 LEU B CA 1
ATOM 1649 C C . LEU B 1 36 ? -10.938 15.938 -3.994 1 84.56 36 LEU B C 1
ATOM 1651 O O . LEU B 1 36 ? -11.836 15.383 -3.361 1 84.56 36 LEU B O 1
ATOM 1655 N N . GLU B 1 37 ? -10.797 17.156 -4.113 1 81.06 37 GLU B N 1
ATOM 1656 C CA . GLU B 1 37 ? -11.781 18.031 -3.465 1 81.06 37 GLU B CA 1
ATOM 1657 C C . GLU B 1 37 ? -13.18 17.781 -4.012 1 81.06 37 GLU B C 1
ATOM 1659 O O . GLU B 1 37 ? -14.148 17.688 -3.246 1 81.06 37 GLU B O 1
ATOM 1664 N N . GLU B 1 38 ? -13.172 17.672 -5.266 1 82.31 38 GLU B N 1
ATOM 1665 C CA . GLU B 1 38 ? -14.453 17.391 -5.902 1 82.31 38 GLU B CA 1
ATOM 1666 C C . GLU B 1 38 ? -14.992 16.031 -5.48 1 82.31 38 GLU B C 1
ATOM 1668 O O . GLU B 1 38 ? -16.188 15.883 -5.191 1 82.31 38 GLU B O 1
ATOM 1673 N N . TYR B 1 39 ? -14.117 15.188 -5.488 1 84.81 39 TYR B N 1
ATOM 1674 C CA . TYR B 1 39 ? -14.477 13.836 -5.062 1 84.81 39 TYR B CA 1
ATOM 1675 C C . TYR B 1 39 ? -14.992 13.836 -3.629 1 84.81 39 TYR B C 1
ATOM 1677 O O . TYR B 1 39 ? -16.016 13.211 -3.33 1 84.81 39 TYR B O 1
ATOM 1685 N N . CYS B 1 40 ? -14.383 14.5 -2.75 1 87.31 40 CYS B N 1
ATOM 1686 C CA . CYS B 1 40 ? -14.766 14.57 -1.345 1 87.31 40 CYS B CA 1
ATOM 1687 C C . CYS B 1 40 ? -16.141 15.203 -1.183 1 87.31 40 CYS B C 1
ATOM 1689 O O . CYS B 1 40 ? -16.938 14.75 -0.362 1 87.31 40 CYS B O 1
ATOM 1691 N N . LEU B 1 41 ? -16.391 16.188 -1.963 1 85.25 41 LEU B N 1
ATOM 1692 C CA . LEU B 1 41 ? -17.688 16.875 -1.918 1 85.25 41 LEU B CA 1
ATOM 1693 C C . LEU B 1 41 ? -18.797 15.938 -2.385 1 85.25 41 LEU B C 1
ATOM 1695 O O . LEU B 1 41 ? -19.875 15.898 -1.777 1 85.25 41 LEU B O 1
ATOM 1699 N N . LEU B 1 42 ? -18.5 15.25 -3.391 1 86.31 42 LEU B N 1
ATOM 1700 C CA . LEU B 1 42 ? -19.484 14.32 -3.939 1 86.31 42 LEU B CA 1
ATOM 1701 C C . LEU B 1 42 ? -19.766 13.188 -2.957 1 86.31 42 LEU B C 1
ATOM 1703 O O . LEU B 1 42 ? -20.906 12.766 -2.803 1 86.31 42 LEU B O 1
ATOM 1707 N N . ARG B 1 43 ? -18.781 12.734 -2.359 1 83.75 43 ARG B N 1
ATOM 1708 C CA . ARG B 1 43 ? -18.922 11.656 -1.387 1 83.75 43 ARG B CA 1
ATOM 1709 C C . ARG B 1 43 ? -19.75 12.117 -0.184 1 83.75 43 ARG B C 1
ATOM 1711 O O . ARG B 1 43 ? -20.594 11.367 0.319 1 83.75 43 ARG B O 1
ATOM 1718 N N . LYS B 1 44 ? -19.469 13.234 0.288 1 81.25 44 LYS B N 1
ATOM 1719 C CA . LYS B 1 44 ? -20.234 13.797 1.397 1 81.25 44 LYS B CA 1
ATOM 1720 C C . LYS B 1 44 ? -21.703 13.922 1.037 1 81.25 44 LYS B C 1
ATOM 1722 O O . LYS B 1 44 ? -22.578 13.562 1.832 1 81.25 44 LYS B O 1
ATOM 1727 N N . LYS B 1 45 ? -21.922 14.406 -0.08 1 84.5 45 LYS B N 1
ATOM 1728 C CA . LYS B 1 45 ? -23.297 14.531 -0.561 1 84.5 45 LYS B CA 1
ATOM 1729 C C . LYS B 1 45 ? -23.984 13.172 -0.644 1 84.5 45 LYS B C 1
ATOM 1731 O O . LYS B 1 45 ? -25.125 13.016 -0.213 1 84.5 45 LYS B O 1
ATOM 1736 N N . LYS B 1 46 ? -23.25 12.234 -1.155 1 83.88 46 LYS B N 1
ATOM 1737 C CA . LYS B 1 46 ? -23.797 10.883 -1.286 1 83.88 46 LYS B CA 1
ATOM 1738 C C . LYS B 1 46 ? -24.062 10.266 0.083 1 83.88 46 LYS B C 1
ATOM 1740 O O . LYS B 1 46 ? -25.094 9.609 0.282 1 83.88 46 LYS B O 1
ATOM 1745 N N . ALA B 1 47 ? -23.203 10.461 0.937 1 80.75 47 ALA B N 1
ATOM 1746 C CA . ALA B 1 47 ? -23.344 9.93 2.289 1 80.75 47 ALA B CA 1
ATOM 1747 C C . ALA B 1 47 ? -24.578 10.508 2.975 1 80.75 47 ALA B C 1
ATOM 1749 O O . ALA B 1 47 ? -25.234 9.828 3.76 1 80.75 47 ALA B O 1
ATOM 1750 N N . LEU B 1 48 ? -24.891 11.703 2.691 1 79.69 48 LEU B N 1
ATOM 1751 C CA . LEU B 1 48 ? -26.047 12.383 3.27 1 79.69 48 LEU B CA 1
ATOM 1752 C C . LEU B 1 48 ? -27.344 11.805 2.715 1 79.69 48 LEU B C 1
ATOM 1754 O O . LEU B 1 48 ? -28.375 11.812 3.398 1 79.69 48 LEU B O 1
ATOM 1758 N N . LEU B 1 49 ? -27.25 11.25 1.563 1 84.94 49 LEU B N 1
ATOM 1759 C CA . LEU B 1 49 ? -28.438 10.742 0.884 1 84.94 49 LEU B CA 1
ATOM 1760 C C . LEU B 1 49 ? -28.656 9.266 1.21 1 84.94 49 LEU B C 1
ATOM 1762 O O . LEU B 1 49 ? -29.781 8.766 1.119 1 84.94 49 LEU B O 1
ATOM 1766 N N . GLU B 1 50 ? -27.625 8.656 1.555 1 80.81 50 GLU B N 1
ATOM 1767 C CA . GLU B 1 50 ? -27.719 7.223 1.82 1 80.81 50 GLU B CA 1
ATOM 1768 C C . GLU B 1 50 ? -28.109 6.957 3.27 1 80.81 50 GLU B C 1
ATOM 1770 O O . GLU B 1 50 ? -27.688 7.672 4.18 1 80.81 50 GLU B O 1
ATOM 1775 N N . LEU B 1 51 ? -29.047 5.949 3.471 1 78 51 LEU B N 1
ATOM 1776 C CA . LEU B 1 51 ? -29.422 5.516 4.812 1 78 51 LEU B CA 1
ATOM 1777 C C . LEU B 1 51 ? -28.328 4.656 5.434 1 78 51 LEU B C 1
ATOM 1779 O O . LEU B 1 51 ? -27.703 3.844 4.75 1 78 51 LEU B O 1
ATOM 1783 N N . PRO B 1 52 ? -28.125 5.004 6.703 1 71.25 52 PRO B N 1
ATOM 1784 C CA . PRO B 1 52 ? -27.062 4.223 7.348 1 71.25 52 PRO B CA 1
ATOM 1785 C C . PRO B 1 52 ? -27.422 2.742 7.48 1 71.25 52 PRO B C 1
ATOM 1787 O O . PRO B 1 52 ? -28.578 2.404 7.773 1 71.25 52 PRO B O 1
ATOM 1790 N N . MET B 1 53 ? -26.625 1.855 6.977 1 74.94 53 MET B N 1
ATOM 1791 C CA . MET B 1 53 ? -26.781 0.418 7.184 1 74.94 53 MET B CA 1
ATOM 1792 C C . MET B 1 53 ? -26.047 -0.029 8.438 1 74.94 53 MET B C 1
ATOM 1794 O O . MET B 1 53 ? -25.016 0.546 8.797 1 74.94 53 MET B O 1
ATOM 1798 N N . PRO B 1 54 ? -26.688 -0.963 9.195 1 78.81 54 PRO B N 1
ATOM 1799 C CA . PRO B 1 54 ? -25.984 -1.461 10.375 1 78.81 54 PRO B CA 1
ATOM 1800 C C . PRO B 1 54 ? -24.578 -1.952 10.047 1 78.81 54 PRO B C 1
ATOM 1802 O O . PRO B 1 54 ? -24.344 -2.527 8.984 1 78.81 54 PRO B O 1
ATOM 1805 N N . ARG B 1 55 ? -23.781 -1.71 11.031 1 75.44 55 ARG B N 1
ATOM 1806 C CA . ARG B 1 55 ? -22.391 -2.096 10.812 1 75.44 55 ARG B CA 1
ATOM 1807 C C . ARG B 1 55 ? -22.156 -3.545 11.227 1 75.44 55 ARG B C 1
ATOM 1809 O O . ARG B 1 55 ? -22.672 -3.998 12.25 1 75.44 55 ARG B O 1
ATOM 1816 N N . ARG B 1 56 ? -21.516 -4.273 10.359 1 75.06 56 ARG B N 1
ATOM 1817 C CA . ARG B 1 56 ? -21.172 -5.668 10.617 1 75.06 56 ARG B CA 1
ATOM 1818 C C . ARG B 1 56 ? -20.141 -5.777 11.727 1 75.06 56 ARG B C 1
ATOM 1820 O O . ARG B 1 56 ? -20.188 -6.691 12.555 1 75.06 56 ARG B O 1
ATOM 1827 N N . TRP B 1 57 ? -19.219 -4.828 11.781 1 77.56 57 TRP B N 1
ATOM 1828 C CA . TRP B 1 57 ? -18.125 -4.812 12.734 1 77.56 57 TRP B CA 1
ATOM 1829 C C . TRP B 1 57 ? -18.016 -3.451 13.414 1 77.56 57 TRP B C 1
ATOM 1831 O O . TRP B 1 57 ? -18.328 -2.424 12.812 1 77.56 57 TRP B O 1
ATOM 1841 N N . TRP B 1 58 ? -17.844 -3.553 14.68 1 74.06 58 TRP B N 1
ATOM 1842 C CA . TRP B 1 58 ? -17.391 -2.303 15.281 1 74.06 58 TRP B CA 1
ATOM 1843 C C . TRP B 1 58 ? -16.078 -1.835 14.648 1 74.06 58 TRP B C 1
ATOM 1845 O O . TRP B 1 58 ? -16.031 -0.766 14.031 1 74.06 58 TRP B O 1
ATOM 1855 N N . VAL B 1 59 ? -15.062 -2.645 14.75 1 77.69 59 VAL B N 1
ATOM 1856 C CA . VAL B 1 59 ? -13.805 -2.477 14.031 1 77.69 59 VAL B CA 1
ATOM 1857 C C . VAL B 1 59 ? -13.469 -3.758 13.273 1 77.69 59 VAL B C 1
ATOM 1859 O O . VAL B 1 59 ? -13.477 -4.848 13.852 1 77.69 59 VAL B O 1
ATOM 1862 N N . ARG B 1 60 ? -13.242 -3.654 12.023 1 84.31 60 ARG B N 1
ATOM 1863 C CA . ARG B 1 60 ? -12.867 -4.828 11.242 1 84.31 60 ARG B CA 1
ATOM 1864 C C . ARG B 1 60 ? -11.578 -5.449 11.766 1 84.31 60 ARG B C 1
ATOM 1866 O O . ARG B 1 60 ? -10.641 -4.734 12.117 1 84.31 60 ARG B O 1
ATOM 1873 N N . PRO B 1 61 ? -11.609 -6.762 11.875 1 81.06 61 PRO B N 1
ATOM 1874 C CA . PRO B 1 61 ? -10.461 -7.445 12.461 1 81.06 61 PRO B CA 1
ATOM 1875 C C . PRO B 1 61 ? -9.141 -7.035 11.812 1 81.06 61 PRO B C 1
ATOM 1877 O O . PRO B 1 61 ? -8.109 -6.949 12.492 1 81.06 61 PRO B O 1
ATOM 1880 N N . VAL B 1 62 ? -9.141 -6.781 10.578 1 80.75 62 VAL B N 1
ATOM 1881 C CA . VAL B 1 62 ? -7.93 -6.441 9.844 1 80.75 62 VAL B CA 1
ATOM 1882 C C . VAL B 1 62 ? -7.375 -5.109 10.344 1 80.75 62 VAL B C 1
ATOM 1884 O O . VAL B 1 62 ? -6.172 -4.855 10.25 1 80.75 62 VAL B O 1
ATOM 1887 N N . TRP B 1 63 ? -8.234 -4.355 11 1 82.31 63 TRP B N 1
ATOM 1888 C CA . TRP B 1 63 ? -7.82 -3.021 11.422 1 82.31 63 TRP B CA 1
ATOM 1889 C C . TRP B 1 63 ? -7.48 -2.998 12.906 1 82.31 63 TRP B C 1
ATOM 1891 O O . TRP B 1 63 ? -7.016 -1.983 13.43 1 82.31 63 TRP B O 1
ATOM 1901 N N . GLU B 1 64 ? -7.672 -4.055 13.555 1 82.75 64 GLU B N 1
ATOM 1902 C CA . GLU B 1 64 ? -7.578 -4.086 15.008 1 82.75 64 GLU B CA 1
ATOM 1903 C C . GLU B 1 64 ? -6.137 -3.896 15.477 1 82.75 64 GLU B C 1
ATOM 1905 O O . GLU B 1 64 ? -5.887 -3.252 16.5 1 82.75 64 GLU B O 1
ATOM 1910 N N . ASN B 1 65 ? -5.207 -4.328 14.727 1 87 65 ASN B N 1
ATOM 1911 C CA . ASN B 1 65 ? -3.805 -4.262 15.133 1 87 65 ASN B CA 1
ATOM 1912 C C . ASN B 1 65 ? -3.057 -3.17 14.375 1 87 65 ASN B C 1
ATOM 1914 O O . ASN B 1 65 ? -1.893 -3.348 14.008 1 87 65 ASN B O 1
ATOM 1918 N N . ARG B 1 66 ? -3.674 -2.072 14.305 1 88.5 66 ARG B N 1
ATOM 1919 C CA . ARG B 1 66 ? -3.129 -0.971 13.516 1 88.5 66 ARG B CA 1
ATOM 1920 C C . ARG B 1 66 ? -1.77 -0.534 14.055 1 88.5 66 ARG B C 1
ATOM 1922 O O . ARG B 1 66 ? -0.834 -0.31 13.281 1 88.5 66 ARG B O 1
ATOM 1929 N N . LYS B 1 67 ? -1.588 -0.409 15.312 1 88.62 67 LYS B N 1
ATOM 1930 C CA . LYS B 1 67 ? -0.377 0.133 15.922 1 88.62 67 LYS B CA 1
ATOM 1931 C C . LYS B 1 67 ? 0.802 -0.82 15.75 1 88.62 67 LYS B C 1
ATOM 1933 O O . LYS B 1 67 ? 1.96 -0.407 15.844 1 88.62 67 LYS B O 1
ATOM 1938 N N . GLN B 1 68 ? 0.522 -2.035 15.43 1 89.62 68 GLN B N 1
ATOM 1939 C CA . GLN B 1 68 ? 1.587 -3.023 15.281 1 89.62 68 GLN B CA 1
ATOM 1940 C C . GLN B 1 68 ? 1.855 -3.326 13.812 1 89.62 68 GLN B C 1
ATOM 1942 O O . GLN B 1 68 ? 2.967 -3.713 13.445 1 89.62 68 GLN B O 1
ATOM 1947 N N . GLU B 1 69 ? 0.851 -3.08 13.078 1 91 69 GLU B N 1
ATOM 1948 C CA . GLU B 1 69 ? 0.967 -3.623 11.727 1 91 69 GLU B CA 1
ATOM 1949 C C . GLU B 1 69 ? 0.945 -2.514 10.68 1 91 69 GLU B C 1
ATOM 1951 O O . GLU B 1 69 ? 1.327 -2.73 9.531 1 91 69 GLU B O 1
ATOM 1956 N N . SER B 1 70 ? 0.521 -1.349 11.008 1 93.25 70 SER B N 1
ATOM 1957 C CA . SER B 1 70 ? 0.363 -0.281 10.023 1 93.25 70 SER B CA 1
ATOM 1958 C C . SER B 1 70 ? 1.716 0.226 9.539 1 93.25 70 SER B C 1
ATOM 1960 O O . SER B 1 70 ? 2.715 0.136 10.258 1 93.25 70 SER B O 1
ATOM 1962 N N . GLU B 1 71 ? 1.701 0.686 8.352 1 93.88 71 GLU B N 1
ATOM 1963 C CA . GLU B 1 71 ? 2.896 1.287 7.77 1 93.88 71 GLU B CA 1
ATOM 1964 C C . GLU B 1 71 ? 3.383 2.471 8.602 1 93.88 71 GLU B C 1
ATOM 1966 O O . GLU B 1 71 ? 4.59 2.682 8.75 1 93.88 71 GLU B O 1
ATOM 1971 N N . TYR B 1 72 ? 2.488 3.195 9.172 1 94.19 72 TYR B N 1
ATOM 1972 C CA . TYR B 1 72 ? 2.826 4.391 9.938 1 94.19 72 TYR B CA 1
ATOM 1973 C C . TYR B 1 72 ? 3.674 4.043 11.148 1 94.19 72 TYR B C 1
ATOM 1975 O O . TYR B 1 72 ? 4.68 4.703 11.422 1 94.19 72 TYR B O 1
ATOM 1983 N N . TYR B 1 73 ? 3.342 3.068 11.844 1 93.44 73 TYR B N 1
ATOM 1984 C CA . TYR B 1 73 ? 4 2.748 13.102 1 93.44 73 TYR B CA 1
ATOM 1985 C C . TYR B 1 73 ? 5.211 1.849 12.875 1 93.44 73 TYR B C 1
ATOM 1987 O O . TYR B 1 73 ? 6.098 1.764 13.727 1 93.44 73 TYR B O 1
ATOM 1995 N N . THR B 1 74 ? 5.285 1.19 11.781 1 92.25 74 THR B N 1
ATOM 1996 C CA . THR B 1 74 ? 6.336 0.199 11.57 1 92.25 74 THR B CA 1
ATOM 1997 C C . THR B 1 74 ? 7.383 0.72 10.594 1 92.25 74 THR B C 1
ATOM 1999 O O . THR B 1 74 ? 8.578 0.718 10.898 1 92.25 74 THR B O 1
ATOM 2002 N N . ALA B 1 75 ? 6.992 1.245 9.484 1 91.56 75 ALA B N 1
ATOM 2003 C CA . ALA B 1 75 ? 7.93 1.584 8.414 1 91.56 75 ALA B CA 1
ATOM 2004 C C . ALA B 1 75 ? 8.375 3.041 8.516 1 91.56 75 ALA B C 1
ATOM 2006 O O . ALA B 1 75 ? 9.562 3.346 8.398 1 91.56 75 ALA B O 1
ATOM 2007 N N . ILE B 1 76 ? 7.473 3.91 8.836 1 90.06 76 ILE B N 1
ATOM 2008 C CA . ILE B 1 76 ? 7.73 5.344 8.734 1 90.06 76 ILE B CA 1
ATOM 2009 C C . ILE B 1 76 ? 8.812 5.746 9.734 1 90.06 76 ILE B C 1
ATOM 2011 O O . ILE B 1 76 ? 9.758 6.457 9.391 1 90.06 76 ILE B O 1
ATOM 2015 N N . PRO B 1 77 ? 8.719 5.297 10.953 1 90.19 77 PRO B N 1
ATOM 2016 C CA . PRO B 1 77 ? 9.773 5.68 11.898 1 90.19 77 PRO B CA 1
ATOM 2017 C C . PRO B 1 77 ? 11.164 5.238 11.453 1 90.19 77 PRO B C 1
ATOM 2019 O O . PRO B 1 77 ? 12.141 5.961 11.656 1 90.19 77 PRO B O 1
ATOM 2022 N N . LEU B 1 78 ? 11.25 4.125 10.828 1 87.5 78 LEU B N 1
ATOM 2023 C CA . LEU B 1 78 ? 12.531 3.607 10.352 1 87.5 78 LEU B CA 1
ATOM 2024 C C . LEU B 1 78 ? 13.031 4.418 9.164 1 87.5 78 LEU B C 1
ATOM 2026 O O . LEU B 1 78 ? 14.234 4.68 9.047 1 87.5 78 LEU B O 1
ATOM 2030 N N . LEU B 1 79 ? 12.117 4.82 8.391 1 88.12 79 LEU B N 1
ATOM 2031 C CA . LEU B 1 79 ? 12.484 5.605 7.215 1 88.12 79 LEU B CA 1
ATOM 2032 C C . LEU B 1 79 ? 12.945 7 7.621 1 88.12 79 LEU B C 1
ATOM 2034 O O . LEU B 1 79 ? 13.914 7.523 7.062 1 88.12 79 LEU B O 1
ATOM 2038 N N . MET B 1 80 ? 12.32 7.535 8.555 1 87.12 80 MET B N 1
ATOM 2039 C CA . MET B 1 80 ? 12.625 8.898 8.992 1 87.12 80 MET B CA 1
ATOM 2040 C C . MET B 1 80 ? 13.945 8.938 9.75 1 87.12 80 MET B C 1
ATOM 2042 O O . MET B 1 80 ? 14.68 9.93 9.68 1 87.12 80 MET B O 1
ATOM 2046 N N . SER B 1 81 ? 14.305 7.941 10.469 1 83.88 81 SER B N 1
ATOM 2047 C CA . SER B 1 81 ? 15.492 7.93 11.32 1 83.88 81 SER B CA 1
ATOM 2048 C C . SER B 1 81 ? 16.719 7.434 10.547 1 83.88 81 SER B C 1
ATOM 2050 O O . SER B 1 81 ? 17.844 7.824 10.852 1 83.88 81 SER B O 1
ATOM 2052 N N . GLY B 1 82 ? 16.5 6.645 9.547 1 75.56 82 GLY B N 1
ATOM 2053 C CA . GLY B 1 82 ? 17.703 5.957 9.102 1 75.56 82 GLY B CA 1
ATOM 2054 C C . GLY B 1 82 ? 17.828 5.887 7.59 1 75.56 82 GLY B C 1
ATOM 2055 O O . GLY B 1 82 ? 18.875 5.512 7.059 1 75.56 82 GLY B O 1
ATOM 2056 N N . ASP B 1 83 ? 16.859 6.188 6.941 1 80.56 83 ASP B N 1
ATOM 2057 C CA . ASP B 1 83 ? 16.891 5.996 5.496 1 80.56 83 ASP B CA 1
ATOM 2058 C C . ASP B 1 83 ? 16.188 7.145 4.777 1 80.56 83 ASP B C 1
ATOM 2060 O O . ASP B 1 83 ? 15.133 6.945 4.156 1 80.56 83 ASP B O 1
ATOM 2064 N N . SER B 1 84 ? 16.859 8.258 4.762 1 80.81 84 SER B N 1
ATOM 2065 C CA . SER B 1 84 ? 16.281 9.477 4.211 1 80.81 84 SER B CA 1
ATOM 2066 C C . SER B 1 84 ? 15.945 9.32 2.734 1 80.81 84 SER B C 1
ATOM 2068 O O . SER B 1 84 ? 14.969 9.891 2.248 1 80.81 84 SER B O 1
ATOM 2070 N N . GLU B 1 85 ? 16.703 8.516 2.113 1 82.5 85 GLU B N 1
ATOM 2071 C CA . GLU B 1 85 ? 16.453 8.273 0.695 1 82.5 85 GLU B CA 1
ATOM 2072 C C . GLU B 1 85 ? 15.117 7.578 0.474 1 82.5 85 GLU B C 1
ATOM 2074 O O . GLU B 1 85 ? 14.344 7.973 -0.396 1 82.5 85 GLU B O 1
ATOM 2079 N N . TYR B 1 86 ? 14.891 6.703 1.313 1 85.5 86 TYR B N 1
ATOM 2080 C CA . TYR B 1 86 ? 13.664 5.945 1.136 1 85.5 86 TYR B CA 1
ATOM 2081 C C . TYR B 1 86 ? 12.453 6.75 1.6 1 85.5 86 TYR B C 1
ATOM 2083 O O . TYR B 1 86 ? 11.359 6.621 1.04 1 85.5 86 TYR B O 1
ATOM 2091 N N . PHE B 1 87 ? 12.719 7.535 2.607 1 89.56 87 PHE B N 1
ATOM 2092 C CA . PHE B 1 87 ? 11.617 8.398 3.008 1 89.56 87 PHE B CA 1
ATOM 2093 C C . PHE B 1 87 ? 11.195 9.305 1.86 1 89.56 87 PHE B C 1
ATOM 2095 O O . PHE B 1 87 ? 10.008 9.438 1.569 1 89.56 87 PHE B O 1
ATOM 2102 N N . HIS B 1 88 ? 12.141 9.828 1.231 1 89.06 88 HIS B N 1
ATOM 2103 C CA . HIS B 1 88 ? 11.867 10.734 0.122 1 89.06 88 HIS B CA 1
ATOM 2104 C C . HIS B 1 88 ? 11.195 10 -1.036 1 89.06 88 HIS B C 1
ATOM 2106 O O . HIS B 1 88 ? 10.344 10.562 -1.722 1 89.06 88 HIS B O 1
ATOM 2112 N N . LYS B 1 89 ? 11.57 8.859 -1.212 1 88.31 89 LYS B N 1
ATOM 2113 C CA . LYS B 1 89 ? 11.016 8.055 -2.295 1 88.31 89 LYS B CA 1
ATOM 2114 C C . LYS B 1 89 ? 9.516 7.859 -2.121 1 88.31 89 LYS B C 1
ATOM 2116 O O . LYS B 1 89 ? 8.766 7.875 -3.098 1 88.31 89 LYS B O 1
ATOM 2121 N N . TYR B 1 90 ? 9.094 7.746 -0.945 1 91.06 90 TYR B N 1
ATOM 2122 C CA . TYR B 1 90 ? 7.703 7.398 -0.684 1 91.06 90 TYR B CA 1
ATOM 2123 C C . TYR B 1 90 ? 6.871 8.641 -0.401 1 91.06 90 TYR B C 1
ATOM 2125 O O . TYR B 1 90 ? 5.672 8.672 -0.673 1 91.06 90 TYR B O 1
ATOM 2133 N N . TYR B 1 91 ? 7.473 9.711 0.026 1 91.44 91 TYR B N 1
ATOM 2134 C CA . TYR B 1 91 ? 6.707 10.875 0.456 1 91.44 91 TYR B CA 1
ATOM 2135 C C . TYR B 1 91 ? 7.055 12.102 -0.384 1 91.44 91 TYR B C 1
ATOM 2137 O O . TYR B 1 91 ? 6.414 13.141 -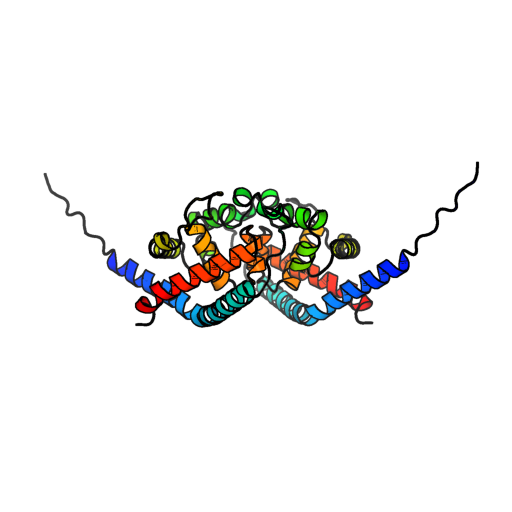0.264 1 91.44 91 TYR B O 1
ATOM 2145 N N . LYS B 1 92 ? 8.125 11.977 -1.166 1 88 92 LYS B N 1
ATOM 2146 C CA . LYS B 1 92 ? 8.547 13.016 -2.107 1 88 92 LYS B CA 1
ATOM 2147 C C . LYS B 1 92 ? 8.961 14.289 -1.376 1 88 92 LYS B C 1
ATOM 2149 O O . LYS B 1 92 ? 8.75 15.391 -1.881 1 88 92 LYS B O 1
ATOM 2154 N N . MET B 1 93 ? 9.273 14.148 -0.179 1 88.31 93 MET B N 1
ATOM 2155 C CA . MET B 1 93 ? 9.828 15.234 0.628 1 88.31 93 MET B CA 1
ATOM 2156 C C . MET B 1 93 ? 10.727 14.688 1.73 1 88.31 93 MET B C 1
ATOM 2158 O O . MET B 1 93 ? 10.711 13.492 2.014 1 88.31 93 MET B O 1
ATOM 2162 N N . SER B 1 94 ? 11.531 15.508 2.229 1 89.44 94 SER B N 1
ATOM 2163 C CA . SER B 1 94 ? 12.43 15.078 3.297 1 89.44 94 SER B CA 1
ATOM 2164 C C . SER B 1 94 ? 11.695 14.969 4.629 1 89.44 94 SER B C 1
ATOM 2166 O O . SER B 1 94 ? 10.617 15.555 4.797 1 89.44 94 SER B O 1
ATOM 2168 N N . ALA B 1 95 ? 12.32 14.203 5.52 1 91.56 95 ALA B N 1
ATOM 2169 C CA . ALA B 1 95 ? 11.758 14.055 6.855 1 91.56 95 ALA B CA 1
ATOM 2170 C C . ALA B 1 95 ? 11.625 15.406 7.555 1 91.56 95 ALA B C 1
ATOM 2172 O O . ALA B 1 95 ? 10.648 15.656 8.266 1 91.56 95 ALA B O 1
ATOM 2173 N N . SER B 1 96 ? 12.602 16.203 7.371 1 91 96 SER B N 1
ATOM 2174 C CA . SER B 1 96 ? 12.586 17.531 7.973 1 91 96 SER B CA 1
ATOM 2175 C C . SER B 1 96 ? 11.414 18.359 7.457 1 91 96 SER B C 1
ATOM 2177 O O . SER B 1 96 ? 10.734 19.031 8.234 1 91 96 SER B O 1
ATOM 2179 N N . LYS B 1 97 ? 11.156 18.266 6.195 1 89.81 97 LYS B N 1
ATOM 2180 C CA . LYS B 1 97 ? 10.039 19 5.602 1 89.81 97 LYS B CA 1
ATOM 2181 C C . LYS B 1 97 ? 8.703 18.453 6.094 1 89.81 97 LYS B C 1
ATOM 2183 O O . LYS B 1 97 ? 7.754 19.219 6.305 1 89.81 97 LYS B O 1
ATOM 2188 N N . PHE B 1 98 ? 8.68 17.219 6.277 1 93.19 98 PHE B N 1
ATOM 2189 C CA . PHE B 1 98 ? 7.488 16.594 6.84 1 93.19 98 PHE B CA 1
ATOM 2190 C C . PHE B 1 98 ? 7.195 17.141 8.234 1 93.19 98 PHE B C 1
ATOM 2192 O O . PHE B 1 98 ? 6.051 17.469 8.547 1 93.19 98 PHE B O 1
ATOM 2199 N N . GLU B 1 99 ? 8.203 17.203 9.031 1 92.69 99 GLU B N 1
ATOM 2200 C CA . GLU B 1 99 ? 8.031 17.672 10.398 1 92.69 99 GLU B CA 1
ATOM 2201 C C . GLU B 1 99 ? 7.609 19.141 10.422 1 92.69 99 GLU B C 1
ATOM 2203 O O . GLU B 1 99 ? 6.789 19.547 11.25 1 92.69 99 GLU B O 1
ATOM 2208 N N . GLU B 1 100 ? 8.141 19.891 9.57 1 90.88 100 GLU B N 1
ATOM 2209 C CA . GLU B 1 100 ? 7.766 21.297 9.461 1 90.88 100 GLU B CA 1
ATOM 2210 C C . GLU B 1 100 ? 6.297 21.438 9.07 1 90.88 100 GLU B C 1
ATOM 2212 O O . GLU B 1 100 ? 5.578 22.266 9.641 1 90.88 100 GLU B O 1
ATOM 2217 N N . LEU B 1 101 ? 5.93 20.719 8.117 1 91.81 101 LEU B N 1
ATOM 2218 C CA . LEU B 1 101 ? 4.543 20.75 7.664 1 91.81 101 LEU B CA 1
ATOM 2219 C C . LEU B 1 101 ? 3.596 20.312 8.773 1 91.81 101 LEU B C 1
ATOM 2221 O O . LEU B 1 101 ? 2.537 20.906 8.977 1 91.81 101 LEU B O 1
ATOM 2225 N N . HIS B 1 102 ? 3.967 19.25 9.445 1 94.88 102 HIS B N 1
ATOM 2226 C CA . HIS B 1 102 ? 3.137 18.766 10.539 1 94.88 102 HIS B CA 1
ATOM 2227 C C . HIS B 1 102 ? 2.955 19.828 11.609 1 94.88 102 HIS B C 1
ATOM 2229 O O . HIS B 1 102 ? 1.865 19.969 12.172 1 94.88 102 HIS B O 1
ATOM 2235 N N . ALA B 1 103 ? 4.012 20.516 11.883 1 93.38 103 ALA B N 1
ATOM 2236 C CA . ALA B 1 103 ? 3.941 21.562 12.898 1 93.38 103 ALA B CA 1
ATOM 2237 C C . ALA B 1 103 ? 2.924 22.641 12.516 1 93.38 103 ALA B C 1
ATOM 2239 O O . ALA B 1 103 ? 2.244 23.203 13.383 1 93.38 103 ALA B O 1
ATOM 2240 N N . LEU B 1 104 ? 2.797 22.875 11.242 1 89.56 104 LEU B N 1
ATOM 2241 C CA . LEU B 1 104 ? 1.879 23.891 10.742 1 89.56 104 LEU B CA 1
ATOM 2242 C C . LEU B 1 104 ? 0.433 23.406 10.844 1 89.56 104 LEU B C 1
ATOM 2244 O O . LEU B 1 104 ? -0.479 24.219 11.023 1 89.56 104 LEU B O 1
ATOM 2248 N N . VAL B 1 105 ? 0.219 22.094 10.781 1 92.19 105 VAL B N 1
ATOM 2249 C CA . VAL B 1 105 ? -1.153 21.609 10.641 1 92.19 105 VAL B CA 1
ATOM 2250 C C . VAL B 1 105 ? -1.558 20.828 11.883 1 92.19 105 VAL B C 1
ATOM 2252 O O . VAL B 1 105 ? -2.703 20.375 12 1 92.19 105 VAL B O 1
ATOM 2255 N N . GLU B 1 106 ? -0.761 20.578 12.805 1 93.81 106 GLU B N 1
ATOM 2256 C CA . GLU B 1 106 ? -0.984 19.703 13.953 1 93.81 106 GLU B CA 1
ATOM 2257 C C . GLU B 1 106 ? -2.254 20.094 14.703 1 93.81 106 GLU B C 1
ATOM 2259 O O . GLU B 1 106 ? -3.086 19.234 15.008 1 93.81 106 GLU B O 1
ATOM 2264 N N . GLY B 1 107 ? -2.412 21.328 15.047 1 92.31 107 GLY B N 1
ATOM 2265 C CA . GLY B 1 107 ? -3.559 21.797 15.805 1 92.31 107 GLY B CA 1
ATOM 2266 C C . GLY B 1 107 ? -4.887 21.453 15.156 1 92.31 107 GLY B C 1
ATOM 2267 O O . GLY B 1 107 ? -5.641 20.625 15.68 1 92.31 107 GLY B O 1
ATOM 2268 N N . PRO B 1 108 ? -5.117 21.953 13.984 1 91.81 108 PRO B N 1
ATOM 2269 C CA . PRO B 1 108 ? -6.395 21.719 13.305 1 91.81 108 PRO B CA 1
ATOM 2270 C C . PRO B 1 108 ? -6.633 20.234 12.977 1 91.81 108 PRO B C 1
ATOM 2272 O O . PRO B 1 108 ? -7.781 19.812 12.852 1 91.81 108 PRO B O 1
ATOM 2275 N N . LEU B 1 109 ? -5.664 19.391 12.82 1 92.94 109 LEU B N 1
ATOM 2276 C CA . LEU B 1 109 ? -5.797 17.984 12.422 1 92.94 109 LEU B CA 1
ATOM 2277 C C . LEU B 1 109 ? -6.004 17.094 13.641 1 92.94 109 LEU B C 1
ATOM 2279 O O . LEU B 1 109 ? -6.352 15.914 13.492 1 92.94 109 LEU B O 1
ATOM 2283 N N . THR B 1 110 ? -5.734 17.594 14.773 1 90.38 110 THR B N 1
ATOM 2284 C CA . THR B 1 110 ? -5.871 16.812 15.992 1 90.38 110 THR B CA 1
ATOM 2285 C C . THR B 1 110 ? -7.34 16.641 16.359 1 90.38 110 THR B C 1
ATOM 2287 O O . THR B 1 110 ? -8.102 17.609 16.375 1 90.38 110 THR B O 1
ATOM 2290 N N . LYS B 1 111 ? -7.738 15.398 16.547 1 86.38 111 LYS B N 1
ATOM 2291 C CA . LYS B 1 111 ? -9.117 15.086 16.922 1 86.38 111 LYS B CA 1
ATOM 2292 C C . LYS B 1 111 ? -9.234 14.867 18.438 1 86.38 111 LYS B C 1
ATOM 2294 O O . LYS B 1 111 ? -8.281 14.422 19.078 1 86.38 111 LYS B O 1
ATOM 2299 N N . GLN B 1 112 ? -10.398 15.125 18.875 1 83.06 112 GLN B N 1
ATOM 2300 C CA . GLN B 1 112 ? -10.664 14.969 20.312 1 83.06 112 GLN B CA 1
ATOM 2301 C C . GLN B 1 112 ? -10.898 13.508 20.672 1 83.06 112 GLN B C 1
ATOM 2303 O O . GLN B 1 112 ? -11.461 12.75 19.875 1 83.06 112 GLN B O 1
ATOM 2308 N N . TYR B 1 113 ? -10.391 13.148 21.781 1 82.94 113 TYR B N 1
ATOM 2309 C CA . TYR B 1 113 ? -10.633 11.812 22.312 1 82.94 113 TYR B CA 1
ATOM 2310 C C . TYR B 1 113 ? -12.055 11.68 22.844 1 82.94 113 TYR B C 1
ATOM 2312 O O . TYR B 1 113 ? -12.414 12.32 23.828 1 82.94 113 TYR B O 1
ATOM 2320 N N . ILE B 1 114 ? -12.852 10.859 22.219 1 78.44 114 ILE B N 1
ATOM 2321 C CA . ILE B 1 114 ? -14.219 10.672 22.688 1 78.44 114 ILE B CA 1
ATOM 2322 C C . ILE B 1 114 ? -14.391 9.25 23.219 1 78.44 114 ILE B C 1
ATOM 2324 O O . ILE B 1 114 ? -14.422 9.031 24.422 1 78.44 114 ILE B O 1
ATOM 2328 N N . ILE B 1 115 ? -14.508 8.25 22.438 1 71.56 115 ILE B N 1
ATOM 2329 C CA . ILE B 1 115 ? -14.703 6.848 22.797 1 71.56 115 ILE B CA 1
ATOM 2330 C C . ILE B 1 115 ? -13.406 6.078 22.578 1 71.56 115 ILE B C 1
ATOM 2332 O O . ILE B 1 115 ? -12.938 5.379 23.484 1 71.56 115 ILE B O 1
ATOM 2336 N N . ARG B 1 116 ? -12.805 6.254 21.422 1 79.62 116 ARG B N 1
ATOM 2337 C CA . ARG B 1 116 ? -11.555 5.59 21.062 1 79.62 116 ARG B CA 1
ATOM 2338 C C . ARG B 1 116 ? -10.461 6.609 20.75 1 79.62 116 ARG B C 1
ATOM 2340 O O . ARG B 1 116 ? -10.758 7.75 20.391 1 79.62 116 ARG B O 1
ATOM 2347 N N . GLU B 1 117 ? -9.242 6.09 21.125 1 85.81 117 GLU B N 1
ATOM 2348 C CA . GLU B 1 117 ? -8.117 6.969 20.812 1 85.81 117 GLU B CA 1
ATOM 2349 C C . GLU B 1 117 ? -8.133 7.367 19.328 1 85.81 117 GLU B C 1
ATOM 2351 O O . GLU B 1 117 ? -8.141 6.504 18.453 1 85.81 117 GLU B O 1
ATOM 2356 N N . PRO B 1 118 ? -8.172 8.594 19.125 1 91.5 118 PRO B N 1
ATOM 2357 C CA . PRO B 1 118 ? -8.188 9.031 17.719 1 91.5 118 PRO B CA 1
ATOM 2358 C C . PRO B 1 118 ? -6.863 8.773 17.016 1 91.5 118 PRO B C 1
ATOM 2360 O O . PRO B 1 118 ? -5.82 8.641 17.656 1 91.5 118 PRO B O 1
ATOM 2363 N N . ILE B 1 119 ? -6.902 8.641 15.688 1 93.75 119 ILE B N 1
ATOM 2364 C CA . ILE B 1 119 ? -5.688 8.586 14.883 1 93.75 119 ILE B CA 1
ATOM 2365 C C . ILE B 1 119 ? -4.914 9.898 15.023 1 93.75 119 ILE B C 1
ATOM 2367 O O . ILE B 1 119 ? -5.469 10.977 14.82 1 93.75 119 ILE B O 1
ATOM 2371 N N . PRO B 1 120 ? -3.65 9.852 15.422 1 94.81 120 PRO B N 1
ATOM 2372 C CA . PRO B 1 120 ? -2.867 11.062 15.664 1 94.81 120 PRO B CA 1
ATOM 2373 C C . PRO B 1 120 ? -2.77 11.961 14.43 1 94.81 120 PRO B C 1
ATOM 2375 O O . PRO B 1 120 ? -2.842 11.469 13.297 1 94.81 120 PRO B O 1
ATOM 2378 N N . SER B 1 121 ? -2.549 13.219 14.711 1 96.31 121 SER B N 1
ATOM 2379 C CA . SER B 1 121 ? -2.447 14.203 13.641 1 96.31 121 SER B CA 1
ATOM 2380 C C . SER B 1 121 ? -1.302 13.867 12.688 1 96.31 121 SER B C 1
ATOM 2382 O O . SER B 1 121 ? -1.423 14.039 11.477 1 96.31 121 SER B O 1
ATOM 2384 N N . ARG B 1 122 ? -0.247 13.391 13.258 1 95.75 122 ARG B N 1
ATOM 2385 C CA . ARG B 1 122 ? 0.913 13.016 12.453 1 95.75 122 ARG B CA 1
ATOM 2386 C C . ARG B 1 122 ? 0.574 11.883 11.492 1 95.75 122 ARG B C 1
ATOM 2388 O O . ARG B 1 122 ? 1.006 11.891 10.336 1 95.75 122 ARG B O 1
ATOM 2395 N N . ALA B 1 123 ? -0.135 10.938 11.945 1 96.56 123 ALA B N 1
ATOM 2396 C CA . ALA B 1 123 ? -0.572 9.82 11.117 1 96.56 123 ALA B CA 1
ATOM 2397 C C . ALA B 1 123 ? -1.544 10.281 10.039 1 96.56 123 ALA B C 1
ATOM 2399 O O . ALA B 1 123 ? -1.511 9.773 8.914 1 96.56 123 ALA B O 1
ATOM 2400 N N . ARG B 1 124 ? -2.395 11.172 10.375 1 97.19 124 ARG B N 1
ATOM 2401 C CA . ARG B 1 124 ? -3.34 11.734 9.414 1 97.19 124 ARG B CA 1
ATOM 2402 C C . ARG B 1 124 ? -2.609 12.438 8.281 1 97.19 124 ARG B C 1
ATOM 2404 O O . ARG B 1 124 ? -2.957 12.273 7.113 1 97.19 124 ARG B O 1
ATOM 2411 N N . LEU B 1 125 ? -1.636 13.164 8.656 1 96.44 125 LEU B N 1
ATOM 2412 C CA . LEU B 1 125 ? -0.828 13.852 7.656 1 96.44 125 LEU B CA 1
ATOM 2413 C C . LEU B 1 125 ? -0.053 12.852 6.801 1 96.44 125 LEU B C 1
ATOM 2415 O O . LEU B 1 125 ? -0.031 12.969 5.574 1 96.44 125 LEU B O 1
ATOM 2419 N N . ALA B 1 126 ? 0.593 11.93 7.477 1 96.94 126 ALA B N 1
ATOM 2420 C CA . ALA B 1 126 ? 1.383 10.922 6.773 1 96.94 126 ALA B CA 1
ATOM 2421 C C . ALA B 1 126 ? 0.531 10.164 5.758 1 96.94 126 ALA B C 1
ATOM 2423 O O . ALA B 1 126 ? 0.959 9.945 4.621 1 96.94 126 ALA B O 1
ATOM 2424 N N . MET B 1 127 ? -0.615 9.82 6.137 1 97.19 127 MET B N 1
ATOM 2425 C CA . MET B 1 127 ? -1.544 9.094 5.273 1 97.19 127 MET B CA 1
ATOM 2426 C C . MET B 1 127 ? -1.899 9.93 4.043 1 97.19 127 MET B C 1
ATOM 2428 O O . MET B 1 127 ? -1.903 9.414 2.924 1 97.19 127 MET B O 1
ATOM 2432 N N . THR B 1 128 ? -2.189 11.102 4.277 1 95.5 128 THR B N 1
ATOM 2433 C CA . THR B 1 128 ? -2.596 12.008 3.207 1 95.5 128 THR B CA 1
ATOM 2434 C C . THR B 1 128 ? -1.445 12.242 2.232 1 95.5 128 THR B C 1
ATOM 2436 O O . THR B 1 128 ? -1.634 12.188 1.016 1 95.5 128 THR B O 1
ATOM 2439 N N . LEU B 1 129 ? -0.32 12.461 2.711 1 94 129 LEU B N 1
ATOM 2440 C CA . LEU B 1 129 ? 0.829 12.703 1.845 1 94 129 LEU B CA 1
ATOM 2441 C C . LEU B 1 129 ? 1.193 11.445 1.063 1 94 129 LEU B C 1
ATOM 2443 O O . LEU B 1 129 ? 1.621 11.531 -0.09 1 94 129 LEU B O 1
ATOM 2447 N N . ARG B 1 130 ? 1.1 10.32 1.773 1 94.62 130 ARG B N 1
ATOM 2448 C CA . ARG B 1 130 ? 1.313 9.055 1.08 1 94.62 130 ARG B CA 1
ATOM 2449 C C . ARG B 1 130 ? 0.365 8.914 -0.105 1 94.62 130 ARG B C 1
ATOM 2451 O O . ARG B 1 130 ? 0.768 8.461 -1.179 1 94.62 130 ARG B O 1
ATOM 2458 N N . TYR B 1 131 ? -0.8 9.281 0.043 1 94.94 131 TYR B N 1
ATOM 2459 C CA . TYR B 1 131 ? -1.813 9.25 -1.005 1 94.94 131 TYR B CA 1
ATOM 2460 C C . TYR B 1 131 ? -1.438 10.172 -2.158 1 94.94 131 TYR B C 1
ATOM 2462 O O . TYR B 1 131 ? -1.438 9.75 -3.318 1 94.94 131 TYR B O 1
ATOM 2470 N N . LEU B 1 132 ? -1.085 11.312 -1.842 1 90.38 132 LEU B N 1
ATOM 2471 C CA . LEU B 1 132 ? -0.778 12.32 -2.85 1 90.38 132 LEU B CA 1
ATOM 2472 C C . LEU B 1 132 ? 0.502 11.969 -3.6 1 90.38 132 LEU B C 1
ATOM 2474 O O . LEU B 1 132 ? 0.594 12.172 -4.812 1 90.38 132 LEU B O 1
ATOM 2478 N N . ALA B 1 133 ? 1.505 11.484 -2.893 1 90.56 133 ALA B N 1
ATOM 2479 C CA . ALA B 1 133 ? 2.816 11.219 -3.475 1 90.56 133 ALA B CA 1
ATOM 2480 C C . ALA B 1 133 ? 2.789 9.953 -4.328 1 90.56 133 ALA B C 1
ATOM 2482 O O . ALA B 1 133 ? 3.521 9.844 -5.312 1 90.56 133 ALA B O 1
ATOM 2483 N N . SER B 1 134 ? 2.043 8.969 -3.965 1 90.38 134 SER B N 1
ATOM 2484 C CA . SER B 1 134 ? 2.092 7.652 -4.594 1 90.38 134 SER B CA 1
ATOM 2485 C C . SER B 1 134 ? 1.081 7.543 -5.73 1 90.38 134 SER B C 1
ATOM 2487 O O . SER B 1 134 ? 1.272 6.766 -6.664 1 90.38 134 SER B O 1
ATOM 2489 N N . GLY B 1 135 ? -0.077 8.211 -5.59 1 87.19 135 GLY B N 1
ATOM 2490 C CA . GLY B 1 135 ? -1.163 8.031 -6.539 1 87.19 135 GLY B CA 1
ATOM 2491 C C . GLY B 1 135 ? -1.972 6.773 -6.289 1 87.19 135 GLY B C 1
ATOM 2492 O O . GLY B 1 135 ? -2.74 6.34 -7.148 1 87.19 135 GLY B O 1
ATOM 2493 N N . MET B 1 136 ? -1.827 6.191 -5.191 1 91.38 136 MET B N 1
ATOM 2494 C CA . MET B 1 136 ? -2.576 5.004 -4.789 1 91.38 136 MET B CA 1
ATOM 2495 C C . MET B 1 136 ? -4.062 5.316 -4.66 1 91.38 136 MET B C 1
ATOM 2497 O O . MET B 1 136 ? -4.441 6.461 -4.395 1 91.38 136 MET B O 1
ATOM 2501 N N . GLN B 1 137 ? -4.809 4.258 -4.848 1 91.5 137 GLN B N 1
ATOM 2502 C CA . GLN B 1 137 ? -6.219 4.398 -4.504 1 91.5 137 GLN B CA 1
ATOM 2503 C C . GLN B 1 137 ? -6.414 4.465 -2.99 1 91.5 137 GLN B C 1
ATOM 2505 O O . GLN B 1 137 ? -5.578 3.969 -2.23 1 91.5 137 GLN B O 1
ATOM 2510 N N . ILE B 1 138 ? -7.496 5.105 -2.613 1 93 138 ILE B N 1
ATOM 2511 C CA . ILE B 1 138 ? -7.746 5.324 -1.193 1 93 138 ILE B CA 1
ATOM 2512 C C . ILE B 1 138 ? -7.805 3.982 -0.466 1 93 138 ILE B C 1
ATOM 2514 O O . ILE B 1 138 ? -7.316 3.855 0.659 1 93 138 ILE B O 1
ATOM 2518 N N . GLN B 1 139 ? -8.344 3.006 -1.1 1 93.38 139 GLN B N 1
ATOM 2519 C CA . GLN B 1 139 ? -8.477 1.706 -0.451 1 93.38 139 GLN B CA 1
ATOM 2520 C C . GLN B 1 139 ? -7.105 1.099 -0.156 1 93.38 139 GLN B C 1
ATOM 2522 O O . GLN B 1 139 ? -6.934 0.403 0.847 1 93.38 139 GLN B O 1
ATOM 2527 N N . ASP B 1 140 ? -6.172 1.314 -1.018 1 95.06 140 ASP B N 1
ATOM 2528 C CA . ASP B 1 140 ? -4.828 0.777 -0.822 1 95.06 140 ASP B CA 1
ATOM 2529 C C . ASP B 1 140 ? -4.102 1.513 0.302 1 95.06 140 ASP B C 1
ATOM 2531 O O . ASP B 1 140 ? -3.369 0.898 1.08 1 95.06 140 ASP B O 1
ATOM 2535 N N . VAL B 1 141 ? -4.301 2.818 0.351 1 95.81 141 VAL B N 1
ATOM 2536 C CA . VAL B 1 141 ? -3.736 3.592 1.452 1 95.81 141 VAL B CA 1
ATOM 2537 C C . VAL B 1 141 ? -4.367 3.15 2.771 1 95.81 141 VAL B C 1
ATOM 2539 O O . VAL B 1 141 ? -3.672 2.998 3.779 1 95.81 141 VAL B O 1
ATOM 2542 N N . ALA B 1 142 ? -5.676 2.984 2.732 1 95.25 142 ALA B N 1
ATOM 2543 C CA . ALA B 1 142 ? -6.398 2.52 3.914 1 95.25 142 ALA B CA 1
ATOM 2544 C C . ALA B 1 142 ? -5.82 1.203 4.43 1 95.25 142 ALA B C 1
ATOM 2546 O O . ALA B 1 142 ? -5.582 1.049 5.629 1 95.25 142 ALA B O 1
ATOM 2547 N N . MET B 1 143 ? -5.523 0.331 3.543 1 94.56 143 MET B N 1
ATOM 2548 C CA . MET B 1 143 ? -4.945 -0.962 3.896 1 94.56 143 MET B CA 1
ATOM 2549 C C . MET B 1 143 ? -3.545 -0.791 4.48 1 94.56 143 MET B C 1
ATOM 2551 O O . MET B 1 143 ? -3.201 -1.43 5.477 1 94.56 143 MET B O 1
ATOM 2555 N N . ALA B 1 144 ? -2.789 0.037 3.908 1 95.44 144 ALA B N 1
ATOM 2556 C CA . ALA B 1 144 ? -1.417 0.256 4.359 1 95.44 144 ALA B CA 1
ATOM 2557 C C . ALA B 1 144 ? -1.388 0.824 5.773 1 95.44 144 ALA B C 1
ATOM 2559 O O . ALA B 1 144 ? -0.505 0.487 6.566 1 95.44 144 ALA B O 1
ATOM 2560 N N . PHE B 1 145 ? -2.344 1.648 6.074 1 96.31 145 PHE B N 1
ATOM 2561 C CA . PHE B 1 145 ? -2.371 2.303 7.375 1 96.31 145 PHE B CA 1
ATOM 2562 C C . PHE B 1 145 ? -3.287 1.556 8.336 1 96.31 145 PHE B C 1
ATOM 2564 O O . PHE B 1 145 ? -3.418 1.939 9.5 1 96.31 145 PHE B O 1
ATOM 2571 N N . ARG B 1 146 ? -3.936 0.522 7.832 1 94 146 ARG B N 1
ATOM 2572 C CA . ARG B 1 146 ? -4.809 -0.334 8.625 1 94 146 ARG B CA 1
ATOM 2573 C C . ARG B 1 146 ? -5.961 0.465 9.227 1 94 146 ARG B C 1
ATOM 2575 O O . ARG B 1 146 ? -6.23 0.368 10.43 1 94 146 ARG B O 1
ATOM 2582 N N . VAL B 1 147 ? -6.641 1.2 8.422 1 93.38 147 VAL B N 1
ATOM 2583 C CA . VAL B 1 147 ? -7.832 1.969 8.773 1 93.38 147 VAL B CA 1
ATOM 2584 C C . VAL B 1 147 ? -8.953 1.671 7.781 1 93.38 147 VAL B C 1
ATOM 2586 O O . VAL B 1 147 ? -8.695 1.211 6.668 1 93.38 147 VAL B O 1
ATOM 2589 N N . GLY B 1 148 ? -10.156 1.813 8.234 1 91.19 148 GLY B N 1
ATOM 2590 C CA . GLY B 1 148 ? -11.266 1.646 7.312 1 91.19 148 GLY B CA 1
ATOM 2591 C C . GLY B 1 148 ? -11.227 2.617 6.148 1 91.19 148 GLY B C 1
ATOM 2592 O O . GLY B 1 148 ? -10.727 3.734 6.277 1 91.19 148 GLY B O 1
ATOM 2593 N N . ILE B 1 149 ? -11.797 2.234 5.02 1 90.62 149 ILE B N 1
ATOM 2594 C CA . ILE B 1 149 ? -11.773 3.014 3.787 1 90.62 149 ILE B CA 1
ATOM 2595 C C . ILE B 1 149 ? -12.492 4.344 4 1 90.62 149 ILE B C 1
ATOM 2597 O O . ILE B 1 149 ? -11.992 5.398 3.602 1 90.62 149 ILE B O 1
ATOM 2601 N N . SER B 1 150 ? -13.648 4.297 4.617 1 89.44 150 SER B N 1
ATOM 2602 C CA . SER B 1 150 ? -14.406 5.52 4.871 1 89.44 150 SER B CA 1
ATOM 2603 C C . SER B 1 150 ? -13.641 6.465 5.789 1 89.44 150 SER B C 1
ATOM 2605 O O . SER B 1 150 ? -13.695 7.684 5.621 1 89.44 150 SER B O 1
ATOM 2607 N N . THR B 1 151 ? -12.969 5.906 6.73 1 91.38 151 THR B N 1
ATOM 2608 C CA . THR B 1 151 ? -12.156 6.703 7.645 1 91.38 151 THR B CA 1
ATOM 2609 C C . THR B 1 151 ? -10.977 7.328 6.906 1 91.38 151 THR B C 1
ATOM 2611 O O . THR B 1 151 ? -10.688 8.516 7.074 1 91.38 151 THR B O 1
ATOM 2614 N N . ALA B 1 152 ? -10.305 6.523 6.082 1 94.81 152 ALA B N 1
ATOM 2615 C CA . ALA B 1 152 ? -9.195 7.039 5.281 1 94.81 152 ALA B CA 1
ATOM 2616 C C . ALA B 1 152 ? -9.656 8.18 4.375 1 94.81 152 ALA B C 1
ATOM 2618 O O . ALA B 1 152 ? -8.984 9.203 4.258 1 94.81 152 ALA B O 1
ATOM 2619 N N . ASN B 1 153 ? -10.75 7.957 3.814 1 92.62 153 ASN B N 1
ATOM 2620 C CA . ASN B 1 153 ? -11.32 8.984 2.957 1 92.62 153 ASN B CA 1
ATOM 2621 C C . ASN B 1 153 ? -11.562 10.281 3.723 1 92.62 153 ASN B C 1
ATOM 2623 O O . ASN B 1 153 ? -11.203 11.367 3.254 1 92.62 153 ASN B O 1
ATOM 2627 N N . GLY B 1 154 ? -12.18 10.148 4.82 1 92.88 154 GLY B N 1
ATOM 2628 C CA . GLY B 1 154 ? -12.422 11.32 5.652 1 92.88 154 GLY B CA 1
ATOM 2629 C C . GLY B 1 154 ? -11.148 12.039 6.047 1 92.88 154 GLY B C 1
ATOM 2630 O O . GLY B 1 154 ? -11.086 13.273 5.98 1 92.88 154 GLY B O 1
ATOM 2631 N N . ILE B 1 155 ? -10.195 11.336 6.426 1 94.38 155 ILE B N 1
ATOM 2632 C CA . ILE B 1 155 ? -8.922 11.898 6.852 1 94.38 155 ILE B CA 1
ATOM 2633 C C . ILE B 1 155 ? -8.258 12.633 5.688 1 94.38 155 ILE B C 1
ATOM 2635 O O . ILE B 1 155 ? -7.805 13.766 5.836 1 94.38 155 ILE B O 1
ATOM 2639 N N . ILE B 1 156 ? -8.203 12.008 4.582 1 95.31 156 ILE B N 1
ATOM 2640 C CA . ILE B 1 156 ? -7.535 12.555 3.406 1 95.31 156 ILE B CA 1
ATOM 2641 C C . ILE B 1 156 ? -8.266 13.812 2.945 1 95.31 156 ILE B C 1
ATOM 2643 O O . ILE B 1 156 ? -7.641 14.828 2.631 1 95.31 156 ILE B O 1
ATOM 2647 N N . CYS B 1 157 ? -9.547 13.781 2.977 1 93.44 157 CYS B N 1
ATOM 2648 C CA . CYS B 1 157 ? -10.328 14.938 2.572 1 93.44 157 CYS B CA 1
ATOM 2649 C C . CYS B 1 157 ? -10.117 16.109 3.531 1 93.44 157 CYS B C 1
ATOM 2651 O O . CYS B 1 157 ? -9.828 17.219 3.102 1 93.44 157 CYS B O 1
ATOM 2653 N N . ASP B 1 158 ? -10.18 15.812 4.789 1 92.38 158 ASP B N 1
ATOM 2654 C CA . ASP B 1 158 ? -10 16.844 5.809 1 92.38 158 ASP B CA 1
ATOM 2655 C C . ASP B 1 158 ? -8.594 17.438 5.746 1 92.38 158 ASP B C 1
ATOM 2657 O O . ASP B 1 158 ? -8.422 18.656 5.824 1 92.38 158 ASP B O 1
ATOM 2661 N N . THR B 1 159 ? -7.676 16.594 5.629 1 94.12 159 THR B N 1
ATOM 2662 C CA . THR B 1 159 ? -6.281 17.031 5.625 1 94.12 159 THR B CA 1
ATOM 2663 C C . THR B 1 159 ? -5.969 17.812 4.355 1 94.12 159 THR B C 1
ATOM 2665 O O . THR B 1 159 ? -5.246 18.812 4.402 1 94.12 159 THR B O 1
ATOM 2668 N N . CYS B 1 160 ? -6.469 17.328 3.266 1 91.94 160 CYS B N 1
ATOM 2669 C CA . CYS B 1 160 ? -6.242 18.047 2.012 1 91.94 160 CYS B CA 1
ATOM 2670 C C . CYS B 1 160 ? -6.855 19.438 2.055 1 91.94 160 CYS B C 1
ATOM 2672 O O . CYS B 1 160 ? -6.258 20.406 1.564 1 91.94 160 CYS B O 1
ATOM 2674 N N . LYS B 1 161 ? -8 19.531 2.539 1 89 161 LYS B N 1
ATOM 2675 C CA . LYS B 1 161 ? -8.641 20.828 2.689 1 89 161 LYS B CA 1
ATOM 2676 C C . LYS B 1 161 ? -7.789 21.766 3.551 1 89 161 LYS B C 1
ATOM 2678 O O . LYS B 1 161 ? -7.578 22.922 3.197 1 89 161 LYS B O 1
ATOM 2683 N N . LEU B 1 162 ? -7.348 21.266 4.594 1 90.88 162 LEU B N 1
ATOM 2684 C CA . LEU B 1 162 ? -6.516 22.031 5.508 1 90.88 162 LEU B CA 1
ATOM 2685 C C . LEU B 1 162 ? -5.215 22.453 4.832 1 90.88 162 LEU B C 1
ATOM 2687 O O . LEU B 1 162 ? -4.781 23.594 4.973 1 90.88 162 LEU B O 1
ATOM 2691 N N . LEU B 1 163 ? -4.57 21.5 4.109 1 89.06 163 LEU B N 1
ATOM 2692 C CA . LEU B 1 163 ? -3.326 21.797 3.41 1 89.06 163 LEU B CA 1
ATOM 2693 C C . LEU B 1 163 ? -3.545 22.875 2.352 1 89.06 163 LEU B C 1
ATOM 2695 O O . LEU B 1 163 ? -2.699 23.75 2.174 1 89.06 163 LEU B O 1
ATOM 2699 N N . TRP B 1 164 ? -4.621 22.719 1.751 1 84.56 164 TRP B N 1
ATOM 2700 C CA . TRP B 1 164 ? -4.961 23.719 0.743 1 84.56 164 TRP B CA 1
ATOM 2701 C C . TRP B 1 164 ? -5.113 25.094 1.374 1 84.56 164 TRP B C 1
ATOM 2703 O O . TRP B 1 164 ? -4.57 26.078 0.869 1 84.56 164 TRP B O 1
ATOM 2713 N N . GLU B 1 165 ? -5.797 25.234 2.402 1 87.31 165 GLU B N 1
ATOM 2714 C CA . GLU B 1 165 ? -6.062 26.5 3.078 1 87.31 165 GLU B CA 1
ATOM 2715 C C . GLU B 1 165 ? -4.777 27.125 3.6 1 87.31 165 GLU B C 1
ATOM 2717 O O . GLU B 1 165 ? -4.629 28.344 3.588 1 87.31 165 GLU B O 1
ATOM 2722 N N . ILE B 1 166 ? -3.848 26.312 3.998 1 86.19 166 ILE B N 1
ATOM 2723 C CA . ILE B 1 166 ? -2.629 26.812 4.625 1 86.19 166 ILE B CA 1
ATOM 2724 C C . ILE B 1 166 ? -1.578 27.109 3.557 1 86.19 166 ILE B C 1
ATOM 2726 O O . ILE B 1 166 ? -0.864 28.109 3.639 1 86.19 166 ILE B O 1
ATOM 2730 N N . LEU B 1 167 ? -1.464 26.219 2.533 1 84.06 167 LEU B N 1
ATOM 2731 C CA . LEU B 1 167 ? -0.36 26.312 1.584 1 84.06 167 LEU B CA 1
ATOM 2732 C C . LEU B 1 167 ? -0.724 27.203 0.411 1 84.06 167 LEU B C 1
ATOM 2734 O O . LEU B 1 167 ? 0.158 27.766 -0.243 1 84.06 167 LEU B O 1
ATOM 2738 N N . GLN B 1 168 ? -1.955 27.328 0.184 1 83.44 168 GLN B N 1
ATOM 2739 C CA . GLN B 1 168 ? -2.363 28.172 -0.94 1 83.44 168 GLN B CA 1
ATOM 2740 C C . GLN B 1 168 ? -1.82 29.578 -0.794 1 83.44 168 GLN B C 1
ATOM 2742 O O . GLN B 1 168 ? -1.223 30.125 -1.727 1 83.44 168 GLN B O 1
ATOM 2747 N N . PRO B 1 169 ? -1.975 30.25 0.292 1 83.94 169 PRO B N 1
ATOM 2748 C CA . PRO B 1 169 ? -1.461 31.609 0.46 1 83.94 169 PRO B CA 1
ATOM 2749 C C . PRO B 1 169 ? 0.065 31.656 0.473 1 83.94 169 PRO B C 1
ATOM 2751 O O . PRO B 1 169 ? 0.651 32.688 0.102 1 83.94 169 PRO B O 1
ATOM 2754 N N . ILE B 1 170 ? 0.68 30.531 0.779 1 79.25 170 ILE B N 1
ATOM 2755 C CA . ILE B 1 170 ? 2.133 30.5 0.907 1 79.25 170 ILE B CA 1
ATOM 2756 C C . ILE B 1 170 ? 2.764 30.234 -0.458 1 79.25 170 ILE B C 1
ATOM 2758 O O . ILE B 1 170 ? 3.768 30.844 -0.817 1 79.25 170 ILE B O 1
ATOM 2762 N N . CYS B 1 171 ? 2.152 29.297 -1.152 1 78.12 171 CYS B N 1
ATOM 2763 C CA . CYS B 1 171 ? 2.797 28.812 -2.369 1 78.12 171 CYS B CA 1
ATOM 2764 C C . CYS B 1 171 ? 2.24 29.516 -3.598 1 78.12 171 CYS B C 1
ATOM 2766 O O . CYS B 1 171 ? 2.902 29.578 -4.637 1 78.12 171 CYS B O 1
ATOM 2768 N N . LEU B 1 172 ? 0.988 29.812 -3.645 1 69.25 172 LEU B N 1
ATOM 2769 C CA . LEU B 1 172 ? 0.383 30.438 -4.812 1 69.25 172 LEU B CA 1
ATOM 2770 C C . LEU B 1 172 ? 0.369 31.969 -4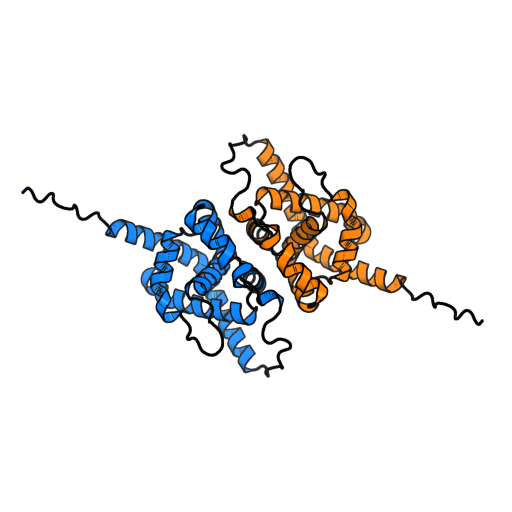.672 1 69.25 172 LEU B C 1
ATOM 2772 O O . LEU B 1 172 ? -0.418 32.656 -5.328 1 69.25 172 LEU B O 1
ATOM 2776 N N . LYS B 1 173 ? 1.431 32.562 -4.121 1 61.88 173 LYS B N 1
ATOM 2777 C CA . LYS B 1 173 ? 1.525 34.031 -4.09 1 61.88 173 LYS B CA 1
ATOM 2778 C C . LYS B 1 173 ? 1.702 34.594 -5.492 1 61.88 173 LYS B C 1
ATOM 2780 O O . LYS B 1 173 ? 2.277 33.938 -6.367 1 61.88 173 LYS B O 1
#

pLDDT: mean 81.83, std 16.11, range [24.16, 97.31]

Nearest PDB structures (foldseek):
  4ds4-assembly1_A  TM=7.086E-01  e=7.406E+00  Geobacillus kaustophilus HTA426
  3po4-assembly1_A  TM=5.119E-01  e=6.399E+00  Thermus aquaticus
  4ds4-assembly1_A  TM=5.225E-01  e=5.015E+00  Geobacillus kaustophilus HTA426
  3po4-assembly1_A  TM=4.794E-01  e=6.718E+00  Thermus aquaticus

Radius of gyration: 23.88 Å; Cα contacts (8 Å, |Δi|>4): 301; chains: 2; bounding box: 65×88×59 Å

Sequence (346 aa):
MDARAIGGADGGADVESSEMDVCETFESSYTHLLLLEEYCLLRKKKALLELPMPRRWWVRPVWENRKQESEYYTAIPLLMSGDSEYFHKYYKMSASKFEELHALVEGPLTKQYIIREPIPSRARLAMTLRYLASGMQIQDVAMAFRVGISTANGIICDTCKLLWEILQPICLKMDARAIGGADGGADVESSEMDVCETFESSYTHLLLLEEYCLLRKKKALLELPMPRRWWVRPVWENRKQESEYYTAIPLLMSGDSEYFHKYYKMSASKFEELHALVEGPLTKQYIIREPIPSRARLAMTLRYLASGMQIQDVAMAFRVGISTANGIICDTCKLLWEILQPICLK

Solvent-accessible surface area (backbone atoms only — not comparable to full-atom values): 19623 Å² total; per-residue (Å²): 139,83,79,77,80,78,76,81,74,77,66,62,64,58,49,54,55,46,52,50,52,51,34,52,48,47,59,73,38,40,64,58,50,53,54,45,49,53,50,46,53,52,48,52,53,49,55,72,71,48,76,86,69,86,71,92,48,96,67,52,74,73,34,69,53,24,79,67,40,8,41,64,62,54,40,45,59,50,22,62,75,72,32,60,68,58,32,24,71,52,46,66,42,49,59,68,53,49,53,54,52,42,66,74,43,37,70,84,53,47,63,76,73,77,90,55,84,53,75,49,32,66,54,44,48,51,53,34,42,36,37,66,56,61,68,50,51,64,59,58,50,10,58,45,49,24,44,54,50,71,56,39,50,51,41,37,46,54,48,47,54,50,49,47,68,61,40,42,71,68,57,67,108,139,82,82,76,80,80,75,80,74,78,65,62,64,58,47,53,54,45,51,50,52,51,36,52,49,48,59,72,39,41,66,59,50,52,54,45,51,52,48,45,53,51,49,53,55,47,55,71,70,48,76,88,68,85,71,92,48,95,67,53,75,73,37,69,51,24,79,66,39,7,41,64,62,55,41,44,58,48,23,60,74,71,30,59,68,59,32,24,70,51,47,66,42,48,60,68,54,50,53,54,51,42,67,74,44,36,71,84,53,47,63,75,73,76,90,54,86,51,76,49,30,67,56,44,50,51,52,36,41,38,37,66,55,62,66,49,52,65,60,58,51,11,58,44,48,24,46,55,51,70,56,40,48,51,41,35,45,53,48,49,53,50,48,46,69,60,41,44,72,69,56,67,106

Secondary structure (DSSP, 8-state):
-----------HHHHHHHHHHHHHHHHHTHHHHHHHHHHHHHHHHHHHHSPPPPPS-SS-HHHHTHHHHSHHHHTHHHHHHH-HHHHHHHHSS-HHHHHHHHHHHHHHHPPP-SSSPPPPHHHHHHHHHHHHHH---HHHHHHHHT--HHHHHHHHHHHHHHHHHHHHHHH--/-----------HHHHHHHHHHHHHHHHHTHHHHHHHHHHHHHHHHHHHHSPPPPPS-SS-HHHHTHHHHSHHHHTHHHHHHH-HHHHHHHHSS-HHHHHHHHHHHHHHHPPP-SSSPPPPHHHHHHHHHHHHHH---HHHHHHHHT--HHHHHHHHHHHHHHHHHHHHHHH--

Organism: Amblyomma americanum (NCBI:txid6943)